Protein 2EBE (pdb70)

Foldseek 3Di:
DDKDKAWWWKKKFFPVDDDDVVVLADQAFLPWGKDKDWDDDPDQADPVRDGPVRITMITIITTDDDPDDPVVCVVSVVRRNVRVVVSVVPDDPRMGIDTPVRDDDD/DAKDKAWWWKKKFFPVDDDDCVVQPDCAALPWGKDKAWDQPPDQADPVRHGCNRMIMITIITIDDDDDDPVVCVVSVVRRSVRVVVSQVPDDPRMDIDTPVNDDDD

Organism: Thermus thermophilus (strain ATCC 27634 / DSM 579 / HB8) (NCBI:txid300852)

Radius of gyration: 16.94 Å; Cα contacts (8 Å, |Δi|>4): 364; chains: 2; bounding box: 38×38×44 Å

CATH classification: 3.30.70.2290

Solvent-accessible surface area: 11540 Å² total; per-residue (Å²): 154,89,56,9,98,10,5,13,0,2,0,28,4,48,144,102,61,106,48,87,10,177,80,66,13,47,41,100,8,50,68,7,124,4,54,60,69,37,8,11,30,12,11,84,98,25,146,108,50,63,50,3,131,58,33,84,2,21,11,0,13,0,43,3,107,13,149,109,63,24,78,58,13,69,92,46,16,118,112,2,23,134,37,0,10,116,43,2,112,68,18,45,132,89,9,18,72,38,8,44,106,71,23,126,56,136,176,148,39,30,97,8,9,8,2,12,0,46,1,23,136,109,46,92,40,91,4,174,79,79,15,49,38,86,6,35,66,8,105,8,52,88,75,34,5,8,28,24,59,90,117,50,169,104,48,60,44,1,116,63,22,80,3,6,10,0,14,1,39,6,125,29,156,117,64,27,83,49,14,92,90,39,17,99,98,0,23,121,33,0,10,110,36,0,116,67,16,45,138,103,8,16,76,39,5,31,118,36,16,117,69,26

InterPro domains:
  IPR021576 Protein of unknown function DUF3208 [PF11482] (1-106)

Nearest PDB structures (foldseek):
  2ebe-assembly1_B  TM=1.010E+00  e=3.241E-20  Thermus thermophilus
  2ei5-assembly1_B  TM=9.626E-01  e=8.508E-19  Thermus thermophilus
  4ruh-assembly1_A  TM=3.035E-01  e=1.787E+00  Homo sapiens
  3dlj-assembly3_A  TM=4.120E-01  e=3.815E+00  Homo sapiens
  4ruh-assembly1_B  TM=3.137E-01  e=7.684E+00  Homo sapiens

Secondary structure (DSSP, 8-state):
-EEEEEEEEEEEEETT----HHHHS-SEETTEEEEEEEE--SSSB-TTS-BGGGEEEEEEEEEEEESS-GGG-HHHHHHHHHHHHHHHHTS-TT-EEEEGGG--B-/--EEEEEEEEEEEETTS---HHHHS-SEETTEEEEEEEE--SSSB-TTS-BSTTEEEEEEEEEEE--S-GGG-HHHHHHHHHHHHHHHTTS-TT-EEEEGGGBPP-

B-factor: mean 29.13, std 12.0, range [8.98, 69.21]

Structure (mmCIF, N/CA/C/O backbone):
data_2EBE
#
_entry.id   2EBE
#
_cell.length_a   44.460
_cell.length_b   69.710
_cell.length_c   73.990
_cell.angle_alpha   90.00
_cell.angle_beta   90.00
_cell.angle_gamma   90.00
#
_symmetry.space_group_name_H-M   'P 21 21 21'
#
loop_
_entity.id
_entity.type
_entity.pdbx_description
1 polymer 'Hypothetical protein TTHA0061'
2 water water
#
loop_
_atom_site.group_PDB
_atom_site.id
_atom_site.type_symbol
_atom_site.label_atom_id
_atom_site.label_alt_id
_atom_site.label_comp_id
_atom_site.label_asym_id
_atom_site.label_entity_id
_atom_site.label_seq_id
_atom_site.pdbx_PDB_ins_code
_atom_site.Cartn_x
_atom_site.Cartn_y
_atom_site.Cartn_z
_atom_site.occupancy
_atom_site.B_iso_or_equiv
_atom_site.auth_seq_id
_atom_site.auth_comp_id
_atom_site.auth_asym_id
_atom_site.auth_atom_id
_atom_site.pdbx_PDB_model_num
ATOM 1 N N . MET A 1 1 ? 42.554 30.761 10.432 1.00 34.78 1 MET A N 1
ATOM 2 C CA . MET A 1 1 ? 41.302 30.003 10.149 1.00 33.81 1 MET A CA 1
ATOM 3 C C . MET A 1 1 ? 41.543 28.504 10.159 1.00 33.27 1 MET A C 1
ATOM 4 O O . MET A 1 1 ? 42.118 27.956 9.217 1.00 34.12 1 MET A O 1
ATOM 9 N N . GLN A 1 2 ? 41.103 27.836 11.220 1.00 30.74 2 GLN A N 1
ATOM 10 C CA . GLN A 1 2 ? 41.287 26.395 11.316 1.00 29.01 2 GLN A CA 1
ATOM 11 C C . GLN A 1 2 ? 40.021 25.678 10.875 1.00 27.31 2 GLN A C 1
ATOM 12 O O . GLN A 1 2 ? 38.907 26.152 11.118 1.00 23.70 2 GLN A O 1
ATOM 18 N N . ALA A 1 3 ? 40.203 24.539 10.216 1.00 24.37 3 ALA A N 1
ATOM 19 C CA . ALA A 1 3 ? 39.086 23.743 9.730 1.00 24.79 3 ALA A CA 1
ATOM 20 C C . ALA A 1 3 ? 38.703 22.705 10.775 1.00 24.65 3 ALA A C 1
ATOM 21 O O . ALA A 1 3 ? 39.517 21.873 11.172 1.00 27.61 3 ALA A O 1
ATOM 23 N N . VAL A 1 4 ? 37.453 22.767 11.213 1.00 22.60 4 VAL A N 1
ATOM 24 C CA . VAL A 1 4 ? 36.929 21.863 12.225 1.00 20.81 4 VAL A CA 1
ATOM 25 C C . VAL A 1 4 ? 35.934 20.906 11.580 1.00 21.31 4 VAL A C 1
ATOM 26 O O . VAL A 1 4 ? 34.976 21.340 10.941 1.00 20.65 4 VAL A O 1
ATOM 30 N N . ARG A 1 5 ? 36.167 19.609 11.738 1.00 20.52 5 ARG A N 1
ATOM 31 C CA . ARG A 1 5 ? 35.259 18.616 11.178 1.00 20.90 5 ARG A CA 1
ATOM 32 C C . ARG A 1 5 ? 34.217 18.262 12.241 1.00 20.19 5 ARG A C 1
ATOM 33 O O . ARG A 1 5 ? 34.538 17.648 13.258 1.00 23.24 5 ARG A O 1
ATOM 41 N N . LEU A 1 6 ? 32.974 18.678 12.013 1.00 17.35 6 LEU A N 1
ATOM 42 C CA . LEU A 1 6 ? 31.893 18.400 12.948 1.00 16.30 6 LEU A CA 1
ATOM 43 C C . LEU A 1 6 ? 31.004 17.257 12.456 1.00 15.03 6 LEU A C 1
ATOM 44 O O . LEU A 1 6 ? 30.380 17.353 11.399 1.00 13.85 6 LEU A O 1
ATOM 49 N N . PHE A 1 7 ? 30.962 16.178 13.230 1.00 14.94 7 PHE A N 1
ATOM 50 C CA . PHE A 1 7 ? 30.135 15.016 12.904 1.00 14.08 7 PHE A CA 1
ATOM 51 C C . PHE A 1 7 ? 28.674 15.450 12.896 1.00 13.98 7 PHE A C 1
ATOM 52 O O . PHE A 1 7 ? 28.205 16.084 13.845 1.00 13.81 7 PHE A O 1
ATOM 60 N N . GLN A 1 8 ? 27.944 15.091 11.841 1.00 11.61 8 GLN A N 1
ATOM 61 C CA . GLN A 1 8 ? 26.541 15.486 11.734 1.00 13.71 8 GLN A CA 1
ATOM 62 C C . GLN A 1 8 ? 25.526 14.364 11.912 1.00 13.25 8 GLN A C 1
ATOM 63 O O . GLN A 1 8 ? 24.384 14.615 12.295 1.00 14.69 8 GLN A O 1
ATOM 69 N N . GLY A 1 9 ? 25.932 13.137 11.616 1.00 13.20 9 GLY A N 1
ATOM 70 C CA . GLY A 1 9 ? 25.019 12.017 11.744 1.00 14.07 9 GLY A CA 1
ATOM 71 C C . GLY A 1 9 ? 25.261 11.030 10.624 1.00 13.74 9 GLY A C 1
ATOM 72 O O . GLY A 1 9 ? 26.340 11.015 10.042 1.00 12.02 9 GLY A O 1
ATOM 73 N N . TYR A 1 10 ? 24.253 10.219 10.315 1.00 13.61 10 TYR A N 1
ATOM 74 C CA . TYR A 1 10 ? 24.367 9.208 9.268 1.00 13.88 10 TYR A CA 1
ATOM 75 C C . TYR A 1 10 ? 23.194 9.220 8.306 1.00 13.33 10 TYR A C 1
ATOM 76 O O . TYR A 1 10 ? 22.101 9.653 8.644 1.00 13.84 10 TYR A O 1
ATOM 85 N N . MET A 1 11 ? 23.432 8.724 7.099 1.00 12.92 11 MET A N 1
ATOM 86 C CA . MET A 1 11 ? 22.365 8.579 6.125 1.00 12.54 11 MET A CA 1
ATOM 87 C C . MET A 1 11 ? 22.637 7.213 5.495 1.00 11.86 11 MET A C 1
ATOM 88 O O . MET A 1 11 ? 23.774 6.716 5.529 1.00 11.88 11 MET A O 1
ATOM 93 N N . TRP A 1 12 ? 21.602 6.576 4.970 1.00 10.87 12 TRP A N 1
ATOM 94 C CA . TRP A 1 12 ? 21.784 5.246 4.385 1.00 12.62 12 TRP A CA 1
ATOM 95 C C . TRP A 1 12 ? 20.704 4.934 3.362 1.00 12.94 12 TRP A C 1
ATOM 96 O O . TRP A 1 12 ? 19.692 5.619 3.298 1.00 13.36 12 TRP A O 1
ATOM 107 N N . HIS A 1 13 ? 20.930 3.907 2.545 1.00 12.57 13 HIS A N 1
ATOM 108 C CA . HIS A 1 13 ? 19.935 3.496 1.558 1.00 13.43 13 HIS A CA 1
ATOM 109 C C . HIS A 1 13 ? 20.177 2.017 1.243 1.00 13.63 13 HIS A C 1
ATOM 110 O O . HIS A 1 13 ? 21.254 1.489 1.540 1.00 15.36 13 HIS A O 1
ATOM 117 N N . PRO A 1 14 ? 19.179 1.325 0.662 1.00 16.21 14 PRO A N 1
ATOM 118 C CA . PRO A 1 14 ? 19.371 -0.095 0.342 1.00 17.83 14 PRO A CA 1
ATOM 119 C C . PRO A 1 14 ? 20.648 -0.268 -0.478 1.00 19.13 14 PRO A C 1
ATOM 120 O O . PRO A 1 14 ? 20.914 0.507 -1.390 1.00 18.58 14 PRO A O 1
ATOM 124 N N . ARG A 1 15 ? 21.442 -1.281 -0.158 1.00 19.51 15 ARG A N 1
ATOM 125 C CA . ARG A 1 15 ? 22.675 -1.455 -0.900 1.00 22.58 15 ARG A CA 1
ATOM 126 C C . ARG A 1 15 ? 22.448 -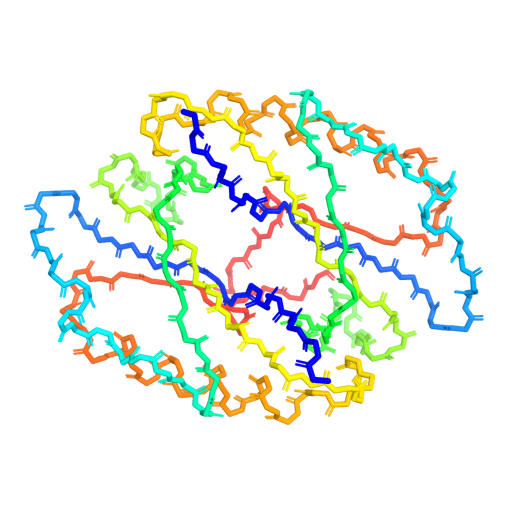1.777 -2.370 1.00 22.27 15 ARG A C 1
ATOM 127 O O . ARG A 1 15 ? 23.301 -1.497 -3.214 1.00 24.05 15 ARG A O 1
ATOM 135 N N . ALA A 1 16 ? 21.286 -2.332 -2.687 1.00 22.92 16 ALA A N 1
ATOM 136 C CA . ALA A 1 16 ? 20.967 -2.676 -4.069 1.00 24.68 16 ALA A CA 1
ATOM 137 C C . ALA A 1 16 ? 20.585 -1.446 -4.896 1.00 25.62 16 ALA A C 1
ATOM 138 O O . ALA A 1 16 ? 20.500 -1.518 -6.122 1.00 25.01 16 ALA A O 1
ATOM 140 N N . LEU A 1 17 ? 20.365 -0.318 -4.223 1.00 23.83 17 LEU A N 1
ATOM 141 C CA . LEU A 1 17 ? 19.977 0.923 -4.897 1.00 23.63 17 LEU A CA 1
ATOM 142 C C . LEU A 1 17 ? 21.201 1.797 -5.170 1.00 22.97 17 LEU A C 1
ATOM 143 O O . LEU A 1 17 ? 21.856 2.262 -4.238 1.00 23.66 17 LEU A O 1
ATOM 148 N N . ALA A 1 18 ? 21.496 2.027 -6.447 1.00 21.41 18 ALA A N 1
ATOM 149 C CA . ALA A 1 18 ? 22.653 2.825 -6.845 1.00 23.19 18 ALA A CA 1
ATOM 150 C C . ALA A 1 18 ? 22.380 4.323 -6.943 1.00 24.44 18 ALA A C 1
ATOM 151 O O . ALA A 1 18 ? 22.404 4.896 -8.035 1.00 25.74 18 ALA A O 1
ATOM 153 N N . LEU A 1 19 ? 22.140 4.965 -5.806 1.00 23.98 19 LEU A N 1
ATOM 154 C CA . LEU A 1 19 ? 21.871 6.401 -5.798 1.00 24.61 19 LEU A CA 1
ATOM 155 C C . LEU A 1 19 ? 23.139 7.208 -6.066 1.00 24.75 19 LEU A C 1
ATOM 156 O O . LEU A 1 19 ? 24.247 6.769 -5.752 1.00 26.50 19 LEU A O 1
ATOM 161 N N . ASP A 1 20 ? 22.971 8.385 -6.657 1.00 23.17 20 ASP A N 1
ATOM 162 C CA . ASP A 1 20 ? 24.094 9.268 -6.944 1.00 24.44 20 ASP A CA 1
ATOM 163 C C . ASP A 1 20 ? 24.017 10.412 -5.936 1.00 21.56 20 ASP A C 1
ATOM 164 O O . ASP A 1 20 ? 23.405 11.447 -6.196 1.00 20.53 20 ASP A O 1
ATOM 169 N N . LEU A 1 21 ? 24.629 10.206 -4.776 1.00 21.65 21 LEU A N 1
ATOM 170 C CA . LEU A 1 21 ? 24.610 11.203 -3.713 1.00 22.08 21 LEU A CA 1
ATOM 171 C C . LEU A 1 21 ? 25.188 12.549 -4.113 1.00 21.11 21 LEU A C 1
ATOM 172 O O . LEU A 1 21 ? 24.740 13.585 -3.630 1.00 21.61 21 LEU A O 1
ATOM 177 N N . LYS A 1 22 ? 26.183 12.544 -4.992 1.00 21.25 22 LYS A N 1
ATOM 178 C CA . LYS A 1 22 ? 26.792 13.794 -5.428 1.00 21.35 22 LYS A CA 1
ATOM 179 C C . LYS A 1 22 ? 25.766 14.649 -6.168 1.00 20.74 22 LYS A C 1
ATOM 180 O O . LYS A 1 22 ? 25.805 15.877 -6.109 1.00 22.01 22 LYS A O 1
ATOM 186 N N . ALA A 1 23 ? 24.835 13.995 -6.852 1.00 21.62 23 ALA A N 1
ATOM 187 C CA . ALA A 1 23 ? 23.805 14.710 -7.595 1.00 21.88 23 ALA A CA 1
ATOM 188 C C . ALA A 1 23 ? 22.606 15.067 -6.724 1.00 22.50 23 ALA A C 1
ATOM 189 O O . ALA A 1 23 ? 21.847 15.976 -7.052 1.00 24.50 23 ALA A O 1
ATOM 191 N N . LEU A 1 24 ? 22.438 14.350 -5.620 1.00 19.73 24 LEU A N 1
ATOM 192 C CA . LEU A 1 24 ? 21.309 14.572 -4.717 1.00 19.70 24 LEU A CA 1
ATOM 193 C C . LEU A 1 24 ? 21.549 15.570 -3.591 1.00 20.35 24 LEU A C 1
ATOM 194 O O . LEU A 1 24 ? 20.618 16.244 -3.135 1.00 19.83 24 LEU A O 1
ATOM 199 N N . LEU A 1 25 ? 22.793 15.659 -3.139 1.00 17.49 25 LEU A N 1
ATOM 200 C CA . LEU A 1 25 ? 23.141 16.537 -2.030 1.00 16.51 25 LEU A CA 1
ATOM 201 C C . LEU A 1 25 ? 23.841 17.819 -2.446 1.00 15.14 25 LEU A C 1
ATOM 202 O O . LEU A 1 25 ? 24.492 17.871 -3.487 1.00 14.92 25 LEU A O 1
ATOM 207 N N . PRO A 1 26 ? 23.696 18.880 -1.637 1.00 16.89 26 PRO A N 1
ATOM 208 C CA . PRO A 1 26 ? 24.329 20.168 -1.918 1.00 16.40 26 PRO A CA 1
ATOM 209 C C . PRO A 1 26 ? 25.795 20.033 -1.518 1.00 17.37 26 PRO A C 1
ATOM 210 O O . PRO A 1 26 ? 26.136 19.154 -0.725 1.00 16.98 26 PRO A O 1
ATOM 214 N N . GLY A 1 27 ? 26.654 20.888 -2.062 1.00 15.69 27 GLY A N 1
ATOM 215 C CA . GLY A 1 27 ? 28.060 20.811 -1.715 1.00 14.99 27 GLY A CA 1
ATOM 216 C C . GLY A 1 27 ? 28.353 21.468 -0.380 1.00 15.00 27 GLY A C 1
ATOM 217 O O . GLY A 1 27 ? 29.375 21.190 0.248 1.00 14.72 27 GLY A O 1
ATOM 218 N N . GLU A 1 28 ? 27.451 22.334 0.064 1.00 15.01 28 GLU A N 1
ATOM 219 C CA . GLU A 1 28 ? 27.650 23.025 1.327 1.00 17.24 28 GLU A CA 1
ATOM 220 C C . GLU A 1 28 ? 26.355 23.313 2.077 1.00 16.57 28 GLU A C 1
ATOM 221 O O . GLU A 1 28 ? 25.265 23.296 1.500 1.00 16.50 28 GLU A O 1
ATOM 227 N N . VAL A 1 29 ? 26.500 23.557 3.373 1.00 16.08 29 VAL A N 1
ATOM 228 C CA . VAL A 1 29 ? 25.386 23.881 4.248 1.00 16.45 29 VAL A CA 1
ATOM 229 C C . VAL A 1 29 ? 25.896 24.933 5.233 1.00 17.87 29 VAL A C 1
ATOM 230 O O . VAL A 1 29 ? 26.922 24.737 5.884 1.00 17.74 29 VAL A O 1
ATOM 234 N N . ALA A 1 30 ? 25.184 26.052 5.332 1.00 19.40 30 ALA A N 1
ATOM 235 C CA . ALA A 1 30 ? 25.575 27.125 6.243 1.00 19.68 30 ALA A CA 1
ATOM 236 C C . ALA A 1 30 ? 26.986 27.631 5.945 1.00 19.52 30 ALA A C 1
ATOM 237 O O . ALA A 1 30 ? 27.732 28.000 6.860 1.00 20.48 30 ALA A O 1
ATOM 239 N N . GLY A 1 31 ? 27.350 27.629 4.664 1.00 19.14 31 GLY A N 1
ATOM 240 C CA . GLY A 1 31 ? 28.664 28.102 4.257 1.00 18.55 31 GLY A CA 1
ATOM 241 C C . GLY A 1 31 ? 29.792 27.107 4.446 1.00 17.90 31 GLY A C 1
ATOM 242 O O . GLY A 1 31 ? 30.939 27.391 4.090 1.00 17.46 31 GLY A O 1
ATOM 243 N N . ALA A 1 32 ? 29.474 25.938 4.995 1.00 14.95 32 ALA A N 1
ATOM 244 C CA . ALA A 1 32 ? 30.482 24.915 5.237 1.00 14.65 32 ALA A CA 1
ATOM 245 C C . ALA A 1 32 ? 30.375 23.738 4.279 1.00 13.40 32 ALA A C 1
ATOM 246 O O . ALA A 1 32 ? 29.279 23.306 3.916 1.00 13.02 32 ALA A O 1
ATOM 248 N N . ARG A 1 33 ? 31.527 23.217 3.871 1.00 13.92 33 ARG A N 1
ATOM 249 C CA . ARG A 1 33 ? 31.563 22.064 2.980 1.00 11.91 33 ARG A CA 1
ATOM 250 C C . ARG A 1 33 ? 30.888 20.864 3.644 1.00 11.16 33 ARG A C 1
ATOM 251 O O . ARG A 1 33 ? 31.193 20.521 4.790 1.00 12.43 33 ARG A O 1
ATOM 259 N N . LEU A 1 34 ? 29.968 20.236 2.918 1.00 10.35 34 LEU A N 1
ATOM 260 C CA . LEU A 1 34 ? 29.284 19.049 3.408 1.00 13.39 34 LEU A CA 1
ATOM 261 C C . LEU A 1 34 ? 30.022 17.852 2.833 1.00 13.35 34 LEU A C 1
ATOM 262 O O . LEU A 1 34 ? 30.198 17.742 1.619 1.00 13.68 34 LEU A O 1
ATOM 267 N N . LEU A 1 35 ? 30.457 16.960 3.714 1.00 13.31 35 LEU A N 1
ATOM 268 C CA . LEU A 1 35 ? 31.191 15.768 3.307 1.00 14.19 35 LEU A CA 1
ATOM 269 C C . LEU A 1 35 ? 30.440 14.515 3.732 1.00 15.58 35 LEU A C 1
ATOM 270 O O . LEU A 1 35 ? 29.746 14.511 4.741 1.00 12.81 35 LEU A O 1
ATOM 275 N N . TRP A 1 36 ? 30.562 13.457 2.945 1.00 15.84 36 TRP A N 1
ATOM 276 C CA . TRP A 1 36 ? 29.942 12.194 3.309 1.00 17.60 36 TRP A CA 1
ATOM 277 C C . TRP A 1 36 ? 30.867 11.105 2.810 1.00 17.78 36 TRP A C 1
ATOM 278 O O . TRP A 1 36 ? 31.422 11.192 1.709 1.00 18.52 36 TRP A O 1
ATOM 289 N N . ASP A 1 37 ? 31.063 10.100 3.649 1.00 15.59 37 ASP A N 1
ATOM 290 C CA . ASP A 1 37 ? 31.952 8.998 3.323 1.00 17.38 37 ASP A CA 1
ATOM 291 C C . ASP A 1 37 ? 31.270 7.709 3.707 1.00 15.69 37 ASP A C 1
ATOM 292 O O . ASP A 1 37 ? 30.658 7.620 4.770 1.00 14.67 37 ASP A O 1
ATOM 297 N N . GLU A 1 38 ? 31.376 6.711 2.840 1.00 15.95 38 GLU A N 1
ATOM 298 C CA . GLU A 1 38 ? 30.775 5.419 3.122 1.00 14.91 38 GLU A CA 1
ATOM 299 C C . GLU A 1 38 ? 31.538 4.780 4.286 1.00 15.40 38 GLU A C 1
ATOM 300 O O . GLU A 1 38 ? 32.770 4.792 4.316 1.00 16.15 38 GLU A O 1
ATOM 306 N N . VAL A 1 39 ? 30.803 4.238 5.252 1.00 13.61 39 VAL A N 1
ATOM 307 C CA . VAL A 1 39 ? 31.414 3.618 6.429 1.00 16.56 39 VAL A CA 1
ATOM 308 C C . VAL A 1 39 ? 30.615 2.396 6.863 1.00 18.78 39 VAL A C 1
ATOM 309 O O . VAL A 1 39 ? 29.488 2.187 6.407 1.00 18.16 39 VAL A O 1
ATOM 313 N N . PRO A 1 40 ? 31.203 1.556 7.729 1.00 19.65 40 PRO A N 1
ATOM 314 C CA . PRO A 1 40 ? 30.483 0.369 8.198 1.00 21.08 40 PRO A CA 1
ATOM 315 C C . PRO A 1 40 ? 29.306 0.878 9.034 1.00 20.05 40 PRO A C 1
ATOM 316 O O . PRO A 1 40 ? 29.349 1.998 9.544 1.00 20.65 40 PRO A O 1
ATOM 320 N N . PRO A 1 41 ? 28.243 0.072 9.188 1.00 21.43 41 PRO A N 1
ATOM 321 C CA . PRO A 1 41 ? 27.107 0.541 9.990 1.00 22.01 41 PRO A CA 1
ATOM 322 C C . PRO A 1 41 ? 27.546 0.837 11.422 1.00 21.86 41 PRO A C 1
ATOM 323 O O . PRO A 1 41 ? 28.301 0.068 12.007 1.00 21.76 41 PRO A O 1
ATOM 327 N N . PRO A 1 42 ? 27.091 1.965 11.994 1.00 22.21 42 PRO A N 1
ATOM 328 C CA . PRO A 1 42 ? 27.449 2.346 13.365 1.00 22.75 42 PRO A CA 1
ATOM 329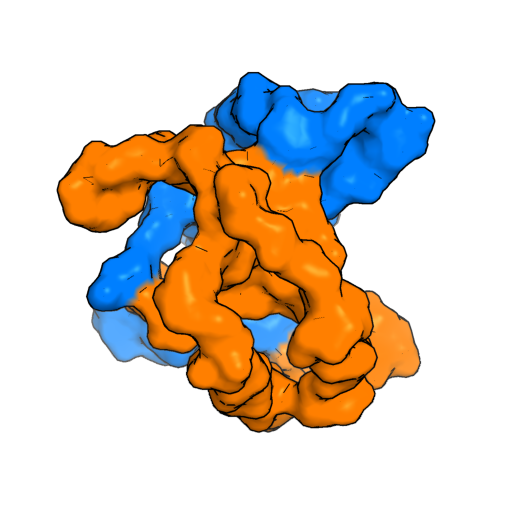 C C . PRO A 1 42 ? 26.845 1.435 14.433 1.00 22.74 42 PRO A C 1
ATOM 330 O O . PRO A 1 42 ? 27.322 1.395 15.567 1.00 22.43 42 PRO A O 1
ATOM 334 N N . THR A 1 43 ? 25.797 0.706 14.065 1.00 21.29 43 THR A N 1
ATOM 335 C CA . THR A 1 43 ? 25.129 -0.204 14.993 1.00 21.12 43 THR A CA 1
ATOM 336 C C . THR A 1 43 ? 24.598 -1.378 14.165 1.00 20.39 43 THR A C 1
ATOM 337 O O . THR A 1 43 ? 24.302 -1.215 12.986 1.00 18.71 43 THR A O 1
ATOM 341 N N . PRO A 1 44 ? 24.479 -2.576 14.766 1.00 18.33 44 PRO A N 1
ATOM 342 C CA . PRO A 1 44 ? 23.990 -3.754 14.035 1.00 17.98 44 PRO A CA 1
ATOM 343 C C . PRO A 1 44 ? 22.516 -3.811 13.633 1.00 18.37 44 PRO A C 1
ATOM 344 O O . PRO A 1 44 ? 22.156 -4.517 12.684 1.00 16.96 44 PRO A O 1
ATOM 348 N N . PHE A 1 45 ? 21.665 -3.077 14.342 1.00 17.33 45 PHE A N 1
ATOM 349 C CA . PHE A 1 45 ? 20.233 -3.107 14.048 1.00 17.80 45 PHE A CA 1
ATOM 350 C C . PHE A 1 45 ? 19.564 -1.753 14.001 1.00 18.22 45 PHE A C 1
ATOM 351 O O . PHE A 1 45 ? 20.030 -0.783 14.602 1.00 18.25 45 PHE A O 1
ATOM 359 N N . PHE A 1 46 ? 18.451 -1.714 13.280 1.00 17.77 46 PHE A N 1
ATOM 360 C CA . PHE A 1 46 ? 17.631 -0.526 13.184 1.00 20.87 46 PHE A CA 1
ATOM 361 C C . PHE A 1 46 ? 16.637 -0.655 14.325 1.00 23.42 46 PHE A C 1
ATOM 362 O O . PHE A 1 46 ? 16.520 -1.719 14.936 1.00 22.66 46 PHE A O 1
ATOM 370 N N . GLU A 1 47 ? 15.920 0.424 14.601 1.00 26.12 47 GLU A N 1
ATOM 371 C CA . GLU A 1 47 ? 14.939 0.437 15.672 1.00 29.67 47 GLU A CA 1
ATOM 372 C C . GLU A 1 47 ? 13.914 -0.690 15.563 1.00 29.26 47 GLU A C 1
ATOM 373 O O . GLU A 1 47 ? 13.419 -1.179 16.583 1.00 30.02 47 GLU A O 1
ATOM 379 N N . ASP A 1 48 ? 13.604 -1.112 14.339 1.00 28.43 48 ASP A N 1
ATOM 380 C CA . ASP A 1 48 ? 12.624 -2.175 14.134 1.00 27.71 48 ASP A CA 1
ATOM 381 C C . ASP A 1 48 ? 13.218 -3.580 14.193 1.00 25.77 48 ASP A C 1
ATOM 382 O O . ASP A 1 48 ? 12.569 -4.557 13.816 1.00 23.78 48 ASP A O 1
ATOM 387 N N . GLY A 1 49 ? 14.458 -3.674 14.659 1.00 25.30 49 GLY A N 1
ATOM 388 C CA . GLY A 1 49 ? 15.102 -4.969 14.784 1.00 23.83 49 GLY A CA 1
ATOM 389 C C . GLY A 1 49 ? 15.709 -5.564 13.531 1.00 23.41 49 GLY A C 1
ATOM 390 O O . GLY A 1 49 ? 16.308 -6.636 13.596 1.00 24.28 49 GLY A O 1
ATOM 391 N N . THR A 1 50 ? 15.563 -4.895 12.390 1.00 22.21 50 THR A N 1
ATOM 392 C CA . THR A 1 50 ? 16.133 -5.416 11.152 1.00 22.11 50 THR A CA 1
ATOM 393 C C . THR A 1 50 ? 17.625 -5.091 11.089 1.00 21.19 50 THR A C 1
ATOM 394 O O . THR A 1 50 ? 18.069 -4.063 11.603 1.00 20.41 50 THR A O 1
ATOM 398 N N . PRO A 1 51 ? 18.422 -5.973 10.463 1.00 21.10 51 PRO A N 1
ATOM 399 C CA . PRO A 1 51 ? 19.869 -5.771 10.348 1.00 20.43 51 PRO A CA 1
ATOM 400 C C . PRO A 1 51 ? 20.268 -4.596 9.464 1.00 19.59 51 PRO A C 1
ATOM 401 O O . PRO A 1 51 ? 19.655 -4.338 8.429 1.00 18.32 51 PRO A O 1
ATOM 405 N N . THR A 1 52 ? 21.308 -3.888 9.889 1.00 18.74 52 THR A N 1
ATOM 406 C CA . THR A 1 52 ? 21.796 -2.728 9.158 1.00 18.90 52 THR A CA 1
ATOM 407 C C . THR A 1 52 ? 22.675 -3.082 7.958 1.00 18.84 52 THR A C 1
ATOM 408 O O . THR A 1 52 ? 22.962 -2.222 7.127 1.00 19.29 52 THR A O 1
ATOM 412 N N . HIS A 1 53 ? 23.098 -4.339 7.861 1.00 19.82 53 HIS A N 1
ATOM 413 C CA . HIS A 1 53 ? 23.965 -4.760 6.759 1.00 21.12 53 HIS A CA 1
ATOM 414 C C . HIS A 1 53 ? 23.288 -4.701 5.390 1.00 20.38 53 HIS A C 1
ATOM 415 O O . HIS A 1 53 ? 23.959 -4.757 4.360 1.00 21.78 53 HIS A O 1
ATOM 422 N N . THR A 1 54 ? 21.967 -4.565 5.380 1.00 19.50 54 THR A N 1
ATOM 423 C CA . THR A 1 54 ? 21.215 -4.497 4.129 1.00 21.52 54 THR A CA 1
ATOM 424 C C . THR A 1 54 ? 21.326 -3.120 3.478 1.00 20.71 54 THR A C 1
ATOM 425 O O . THR A 1 54 ? 20.926 -2.936 2.324 1.00 20.45 54 THR A O 1
ATOM 429 N N . GLN A 1 55 ? 21.883 -2.162 4.217 1.00 18.49 55 GLN A N 1
ATOM 430 C CA . GLN A 1 55 ? 22.020 -0.797 3.724 1.00 17.97 55 GLN A CA 1
ATOM 431 C C . GLN A 1 55 ? 23.471 -0.359 3.605 1.00 18.62 55 GLN A C 1
ATOM 432 O O . GLN A 1 55 ? 24.358 -0.903 4.270 1.00 19.72 55 GLN A O 1
ATOM 438 N N . ARG A 1 56 ? 23.700 0.637 2.759 1.00 14.12 56 ARG A N 1
ATOM 439 C CA . ARG A 1 56 ? 25.023 1.226 2.607 1.00 13.90 56 ARG A CA 1
ATOM 440 C C . ARG A 1 56 ? 24.930 2.493 3.463 1.00 14.34 56 ARG A C 1
ATOM 441 O O . ARG A 1 56 ? 24.019 3.301 3.279 1.00 13.51 56 ARG A O 1
ATOM 449 N N . PHE A 1 57 ? 25.856 2.654 4.404 1.00 11.98 57 PHE A N 1
ATOM 450 C CA . PHE A 1 57 ? 25.854 3.801 5.319 1.00 12.60 57 PHE A CA 1
ATOM 451 C C . PHE A 1 57 ? 26.899 4.847 4.971 1.00 12.09 57 PHE A C 1
ATOM 452 O O . PHE A 1 57 ? 27.984 4.520 4.477 1.00 13.60 57 PHE A O 1
ATOM 460 N N . TYR A 1 58 ? 26.573 6.105 5.258 1.00 12.08 58 TYR A N 1
ATOM 461 C CA . TYR A 1 58 ? 27.486 7.212 5.031 1.00 13.93 58 TYR A CA 1
ATOM 462 C C . TYR A 1 58 ? 27.498 8.108 6.250 1.00 13.61 58 TYR A C 1
ATOM 463 O O . TYR A 1 58 ? 26.456 8.407 6.832 1.00 14.73 58 TYR A O 1
ATOM 472 N N . GLN A 1 59 ? 28.698 8.518 6.626 1.00 12.46 59 GLN A N 1
ATOM 473 C CA . GLN A 1 59 ? 28.920 9.405 7.750 1.00 12.42 59 GLN A CA 1
ATOM 474 C C . GLN A 1 59 ? 28.896 10.833 7.199 1.00 13.00 59 GLN A C 1
ATOM 475 O O . GLN A 1 59 ? 29.609 11.138 6.235 1.00 12.81 59 GLN A O 1
ATOM 481 N N . LEU A 1 60 ? 28.062 11.688 7.791 1.00 10.01 60 LEU A N 1
ATOM 482 C CA . LEU A 1 60 ? 27.940 13.081 7.374 1.00 11.82 60 LEU A CA 1
ATOM 483 C C . LEU A 1 60 ? 28.800 13.980 8.258 1.00 12.99 60 LEU A C 1
ATOM 484 O O . LEU A 1 60 ? 28.742 13.902 9.487 1.00 12.82 60 LEU A O 1
ATOM 489 N N . THR A 1 61 ? 29.591 14.834 7.614 1.00 11.92 61 THR A N 1
ATOM 490 C CA . THR A 1 61 ? 30.473 15.755 8.313 1.00 14.05 61 THR A CA 1
ATOM 491 C C . THR A 1 61 ? 30.431 17.147 7.696 1.00 14.29 61 THR A C 1
ATOM 492 O O . THR A 1 61 ? 30.340 17.291 6.477 1.00 13.52 61 THR A O 1
ATOM 496 N N . LEU A 1 62 ? 30.478 18.174 8.539 1.00 14.16 62 LEU A N 1
ATOM 497 C CA . LEU A 1 62 ? 30.535 19.534 8.028 1.00 13.66 62 LEU A CA 1
ATOM 498 C C . LEU A 1 62 ? 31.935 20.042 8.367 1.00 15.40 62 LEU A C 1
ATOM 499 O O . LEU A 1 62 ? 32.395 19.931 9.510 1.00 14.48 62 LEU A O 1
ATOM 504 N N . LEU A 1 63 ? 32.628 20.548 7.355 1.00 14.33 63 LEU A N 1
ATOM 505 C CA . LEU A 1 63 ? 33.976 21.073 7.536 1.00 15.70 63 LEU A CA 1
ATOM 506 C C . LEU A 1 63 ? 33.807 22.564 7.775 1.00 17.00 63 LEU A C 1
ATOM 507 O O . LEU A 1 63 ? 33.522 23.318 6.848 1.00 16.29 63 LEU A O 1
ATOM 512 N N . VAL A 1 64 ? 33.985 22.980 9.023 1.00 17.38 64 VAL A N 1
ATOM 513 C CA . VAL A 1 64 ? 33.803 24.374 9.394 1.00 19.40 64 VAL A CA 1
ATOM 514 C C . VAL A 1 64 ? 35.086 25.165 9.636 1.00 20.53 64 VAL A C 1
ATOM 515 O O . VAL A 1 64 ? 35.954 24.743 10.405 1.00 22.88 64 VAL A O 1
ATOM 519 N N . LEU A 1 65 ? 35.191 26.314 8.970 1.00 21.41 65 LEU A N 1
ATOM 520 C CA . LEU A 1 65 ? 36.344 27.195 9.125 1.00 21.73 65 LEU A CA 1
ATOM 521 C C . LEU A 1 65 ? 36.018 28.220 10.202 1.00 22.60 65 LEU A C 1
ATOM 522 O O . LEU A 1 65 ? 34.951 28.832 10.181 1.00 23.07 65 LEU A O 1
ATOM 527 N N . THR A 1 66 ? 36.927 28.396 11.151 1.00 22.67 66 THR A N 1
ATOM 528 C CA . THR A 1 66 ? 36.702 29.370 12.208 1.00 24.86 66 THR A CA 1
ATOM 529 C C . THR A 1 66 ? 38.002 29.959 12.721 1.00 27.06 66 THR A C 1
ATOM 530 O O . THR A 1 66 ? 39.030 29.280 12.785 1.00 27.03 66 THR A O 1
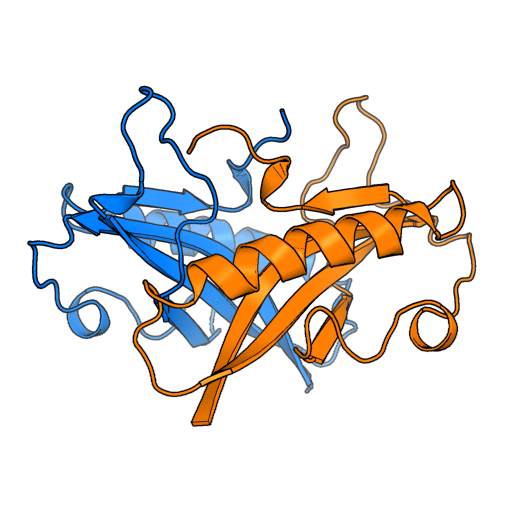ATOM 534 N N . GLU A 1 67 ? 37.941 31.239 13.076 1.00 30.78 67 GLU A N 1
ATOM 535 C CA . GLU A 1 67 ? 39.091 31.964 13.592 1.00 33.83 67 GLU A CA 1
ATOM 536 C C . GLU A 1 67 ? 39.031 31.932 15.117 1.00 33.80 67 GLU A C 1
ATOM 537 O O . GLU A 1 67 ? 39.968 32.348 15.800 1.00 33.92 67 GLU A O 1
ATOM 543 N N . GLU A 1 68 ? 37.918 31.424 15.640 1.00 30.99 68 GLU A N 1
ATOM 544 C CA . GLU A 1 68 ? 37.703 31.313 17.080 1.00 30.63 68 GLU A CA 1
ATOM 545 C C . GLU A 1 68 ? 37.899 29.863 17.525 1.00 29.47 68 GLU A C 1
ATOM 546 O O . GLU A 1 68 ? 37.993 28.962 16.693 1.00 29.16 68 GLU A O 1
ATOM 552 N N . PRO A 1 69 ? 37.968 29.617 18.845 1.00 29.42 69 PRO A N 1
ATOM 553 C CA . PRO A 1 69 ? 38.155 28.245 19.326 1.00 27.89 69 PRO A CA 1
ATOM 554 C C . PRO A 1 69 ? 37.023 27.316 18.903 1.00 26.69 69 PRO A C 1
ATOM 555 O O . PRO A 1 69 ? 35.850 27.697 18.923 1.00 23.80 69 PRO A O 1
ATOM 559 N N . PRO A 1 70 ? 37.366 26.079 18.511 1.00 25.58 70 PRO A N 1
ATOM 560 C CA . PRO A 1 70 ? 36.365 25.100 18.079 1.00 24.86 70 PRO A CA 1
ATOM 561 C C . PRO A 1 70 ? 35.194 24.945 19.049 1.00 24.65 70 PRO A C 1
ATOM 562 O O . PRO A 1 70 ? 34.049 24.762 18.624 1.00 25.06 70 PRO A O 1
ATOM 566 N N . GLU A 1 71 ? 35.472 25.031 20.348 1.00 24.96 71 GLU A N 1
ATOM 567 C CA . GLU A 1 71 ? 34.418 24.863 21.342 1.00 23.61 71 GLU A CA 1
ATOM 568 C C . GLU A 1 71 ? 33.388 25.985 21.386 1.00 21.93 71 GLU A C 1
ATOM 569 O O . GLU A 1 71 ? 32.424 25.900 22.137 1.00 20.94 71 GLU A O 1
ATOM 575 N N . ALA A 1 72 ? 33.582 27.032 20.585 1.00 21.19 72 ALA A N 1
ATOM 576 C CA . ALA A 1 72 ? 32.633 28.143 20.560 1.00 20.17 72 ALA A CA 1
ATOM 577 C C . ALA A 1 72 ? 31.726 28.083 19.326 1.00 20.60 72 ALA A C 1
ATOM 578 O O . ALA A 1 72 ? 30.975 29.020 19.052 1.00 18.51 72 ALA A O 1
ATOM 580 N N . LEU A 1 73 ? 31.788 26.976 18.593 1.00 17.11 73 LEU A N 1
ATOM 581 C CA . LEU A 1 73 ? 30.992 26.821 17.376 1.00 17.92 73 LEU A CA 1
ATOM 582 C C . LEU A 1 73 ? 29.524 26.427 17.530 1.00 17.24 73 LEU A C 1
ATOM 583 O O . LEU A 1 73 ? 28.837 26.221 16.526 1.00 16.87 73 LEU A O 1
ATOM 588 N N . LYS A 1 74 ? 29.017 26.337 18.756 1.00 16.93 74 LYS A N 1
ATOM 589 C CA . LYS A 1 74 ? 27.633 25.901 18.918 1.00 17.17 74 LYS A CA 1
ATOM 590 C C . LYS A 1 74 ? 26.586 26.663 18.103 1.00 16.96 74 LYS A C 1
ATOM 591 O O . LYS A 1 74 ? 25.683 26.050 17.533 1.00 16.93 74 LYS A O 1
ATOM 597 N N . PRO A 1 75 ? 26.685 28.004 18.031 1.00 17.64 75 PRO A N 1
ATOM 598 C CA . PRO A 1 75 ? 25.685 28.743 17.248 1.00 18.83 75 PRO A CA 1
ATOM 599 C C . PRO A 1 75 ? 25.631 28.273 15.790 1.00 18.54 75 PRO A C 1
ATOM 600 O O . PRO A 1 75 ? 24.551 28.033 15.245 1.00 17.82 75 PRO A O 1
ATOM 604 N N . LEU A 1 76 ? 26.797 28.149 15.161 1.00 19.72 76 LEU A N 1
ATOM 605 C CA . LEU A 1 76 ? 26.869 27.708 13.773 1.00 19.93 76 LEU A CA 1
ATOM 606 C C . LEU A 1 76 ? 26.437 26.250 13.655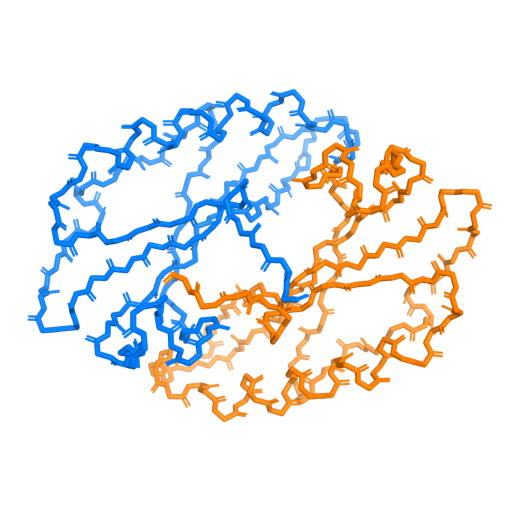 1.00 19.28 76 LEU A C 1
ATOM 607 O O . LEU A 1 76 ? 25.751 25.871 12.705 1.00 20.42 76 LEU A O 1
ATOM 612 N N . ALA A 1 77 ? 26.835 25.437 14.628 1.00 17.71 77 ALA A N 1
ATOM 613 C CA . ALA A 1 77 ? 26.486 24.023 14.631 1.00 17.34 77 ALA A CA 1
ATOM 614 C C . ALA A 1 77 ? 24.975 23.837 14.661 1.00 17.36 77 ALA A C 1
ATOM 615 O O . ALA A 1 77 ? 24.431 22.991 13.959 1.00 15.24 77 ALA A O 1
ATOM 617 N N . GLU A 1 78 ? 24.294 24.637 15.473 1.00 16.33 78 GLU A N 1
ATOM 618 C CA . GLU A 1 78 ? 22.849 24.525 15.578 1.00 18.39 78 GLU A CA 1
ATOM 619 C C . GLU A 1 78 ? 22.170 24.965 14.278 1.00 18.49 78 GLU A C 1
ATOM 620 O O . GLU A 1 78 ? 21.212 24.337 13.818 1.00 17.86 78 GLU A O 1
ATOM 626 N N . GLU A 1 79 ? 22.680 26.034 13.675 1.00 17.73 79 GLU A N 1
ATOM 627 C CA . GLU A 1 79 ? 22.116 26.536 12.425 1.00 19.93 79 GLU A CA 1
ATOM 628 C C . GLU A 1 79 ? 22.327 25.517 11.301 1.00 19.15 79 GLU A C 1
ATOM 629 O O . GLU A 1 79 ? 21.420 25.247 10.506 1.00 18.31 79 GLU A O 1
ATOM 635 N N . ALA A 1 80 ? 23.522 24.937 11.253 1.00 17.28 80 ALA A N 1
ATOM 636 C CA . ALA A 1 80 ? 23.851 23.943 10.233 1.00 17.53 80 ALA A CA 1
ATOM 637 C C . ALA A 1 80 ? 23.014 22.673 10.389 1.00 16.63 80 ALA A C 1
ATOM 638 O O . ALA A 1 80 ? 22.602 22.068 9.395 1.00 14.91 80 ALA A O 1
ATOM 640 N N . ALA A 1 81 ? 22.754 22.275 11.634 1.00 15.30 81 ALA A N 1
ATOM 641 C CA . ALA A 1 81 ? 21.963 21.077 11.894 1.00 17.40 81 ALA A CA 1
ATOM 642 C C . ALA A 1 81 ? 20.539 21.251 11.375 1.00 18.16 81 ALA A C 1
ATOM 643 O O . ALA A 1 81 ? 19.958 20.327 10.797 1.00 17.34 81 ALA A O 1
ATOM 645 N N . GLU A 1 82 ? 19.976 22.434 11.594 1.00 15.99 82 GLU A N 1
ATOM 646 C CA . GLU A 1 82 ? 18.622 22.718 11.133 1.00 18.02 82 GLU A CA 1
ATOM 647 C C . GLU A 1 82 ? 18.586 22.714 9.608 1.00 14.96 82 GLU A C 1
ATOM 648 O O . GLU A 1 82 ? 17.696 22.115 8.998 1.00 15.68 82 GLU A O 1
ATOM 654 N N . ALA A 1 83 ? 19.566 23.377 8.999 1.00 15.52 83 ALA A N 1
ATOM 655 C CA . ALA A 1 83 ? 19.652 23.461 7.549 1.00 15.58 83 ALA A CA 1
ATOM 656 C C . ALA A 1 83 ? 19.861 22.092 6.901 1.00 16.09 83 ALA A C 1
ATOM 657 O O . ALA A 1 83 ? 19.250 21.792 5.873 1.00 14.81 83 ALA A O 1
ATOM 659 N N . LEU A 1 84 ? 20.726 21.270 7.494 1.00 14.89 84 LEU A N 1
ATOM 660 C CA . LEU A 1 84 ? 20.999 19.934 6.956 1.00 14.08 84 LEU A CA 1
ATOM 661 C C . LEU A 1 84 ? 19.733 19.086 7.041 1.00 14.79 84 LEU A C 1
ATOM 662 O O . LEU A 1 84 ? 19.433 18.296 6.139 1.00 13.95 84 LEU A O 1
ATOM 667 N N . GLY A 1 85 ? 18.988 19.247 8.130 1.00 14.25 85 GLY A N 1
ATOM 668 C CA . GLY A 1 85 ? 17.755 18.495 8.283 1.00 15.88 85 GLY A CA 1
ATOM 669 C C . GLY A 1 85 ? 16.801 18.798 7.136 1.00 15.07 85 GLY A C 1
ATOM 670 O O . GLY A 1 85 ? 16.187 17.887 6.577 1.00 15.36 85 GLY A O 1
ATOM 671 N N . GLU A 1 86 ? 16.680 20.078 6.794 1.00 16.94 86 GLU A N 1
ATOM 672 C CA . GLU A 1 86 ? 15.814 20.516 5.705 1.00 17.54 86 GLU A CA 1
ATOM 673 C C . GLU A 1 86 ? 16.302 19.937 4.386 1.00 16.74 86 GLU A C 1
ATOM 674 O O . GLU A 1 86 ? 15.501 19.526 3.542 1.00 16.48 86 GLU A O 1
ATOM 680 N N . VAL A 1 87 ? 17.619 19.899 4.209 1.00 16.22 87 VAL A N 1
ATOM 681 C CA . VAL A 1 87 ? 18.200 19.327 2.994 1.00 15.27 87 VAL A CA 1
ATOM 682 C C . VAL A 1 87 ? 17.832 17.850 2.868 1.00 14.27 87 VAL A C 1
ATOM 683 O O . VAL A 1 87 ? 17.383 17.392 1.813 1.00 14.38 87 VAL A O 1
ATOM 687 N N . LEU A 1 88 ? 18.028 17.102 3.947 1.00 13.79 88 LEU A N 1
ATOM 688 C CA . LEU A 1 88 ? 17.745 15.672 3.942 1.00 14.31 88 LEU A CA 1
ATOM 689 C C . LEU A 1 88 ? 16.261 15.330 3.751 1.00 13.25 88 LEU A C 1
ATOM 690 O O . LEU A 1 88 ? 15.931 14.281 3.196 1.00 12.48 88 LEU A O 1
ATOM 695 N N . GLU A 1 89 ? 15.377 16.214 4.198 1.00 14.68 89 GLU A N 1
ATOM 696 C CA . GLU A 1 89 ? 13.945 15.982 4.035 1.00 14.93 89 GLU A CA 1
ATOM 697 C C . GLU A 1 89 ? 13.597 15.986 2.549 1.00 15.23 89 GLU A C 1
ATOM 698 O O . GLU A 1 89 ? 12.567 15.438 2.142 1.00 14.41 89 GLU A O 1
ATOM 704 N N . GLY A 1 90 ? 14.459 16.607 1.743 1.00 12.63 90 GLY A N 1
ATOM 705 C CA . GLY A 1 90 ? 14.221 16.676 0.308 1.00 14.34 90 GLY A CA 1
ATOM 706 C C . GLY A 1 90 ? 14.690 15.478 -0.502 1.00 13.44 90 GLY A C 1
ATOM 707 O O . GLY A 1 90 ? 14.469 15.418 -1.713 1.00 13.30 90 GLY A O 1
ATOM 708 N N . LEU A 1 91 ? 15.347 14.528 0.157 1.00 12.00 91 LEU A N 1
ATOM 709 C CA . LEU A 1 91 ? 15.848 13.335 -0.526 1.00 13.38 91 LEU A CA 1
ATOM 710 C C . LEU A 1 91 ? 14.754 12.299 -0.713 1.00 11.49 91 LEU A C 1
ATOM 711 O O . LEU A 1 91 ? 13.730 12.334 -0.025 1.00 12.98 91 LEU A O 1
ATOM 716 N N . PRO A 1 92 ? 14.959 11.358 -1.651 1.00 13.41 92 PRO A N 1
ATOM 717 C CA . PRO A 1 92 ? 13.971 10.309 -1.907 1.00 13.07 92 PRO A CA 1
ATOM 718 C C . PRO A 1 92 ? 13.703 9.548 -0.620 1.00 13.70 92 PRO A C 1
ATOM 719 O O . PRO A 1 92 ? 14.599 9.390 0.222 1.00 13.35 92 PRO A O 1
ATOM 723 N N . PRO A 1 93 ? 12.466 9.061 -0.445 1.00 13.35 93 PRO A N 1
ATOM 724 C CA . PRO A 1 93 ? 12.112 8.316 0.766 1.00 14.51 93 PRO A CA 1
ATOM 725 C C . PRO A 1 93 ? 12.944 7.056 1.008 1.00 14.90 93 PRO A C 1
ATOM 726 O O . PRO A 1 93 ? 12.946 6.526 2.119 1.00 16.27 93 PRO A O 1
ATOM 730 N N . GLU A 1 94 ? 13.642 6.582 -0.022 1.00 13.86 94 GLU A N 1
ATOM 731 C CA . GLU A 1 94 ? 14.482 5.389 0.110 1.00 15.27 94 GLU A CA 1
ATOM 732 C C . GLU A 1 94 ? 15.701 5.688 0.974 1.00 16.41 94 GLU A C 1
ATOM 733 O O . GLU A 1 94 ? 16.355 4.773 1.478 1.00 17.15 94 GLU A O 1
ATOM 739 N N . VAL A 1 95 ? 16.020 6.967 1.131 1.00 15.21 95 VAL A N 1
ATOM 740 C CA . VAL A 1 95 ? 17.173 7.340 1.939 1.00 15.84 95 VAL A CA 1
ATOM 741 C C . VAL A 1 95 ? 16.787 7.556 3.388 1.00 17.89 95 VAL A C 1
ATOM 742 O O . VAL A 1 95 ? 15.916 8.366 3.702 1.00 20.75 95 VAL A O 1
ATOM 746 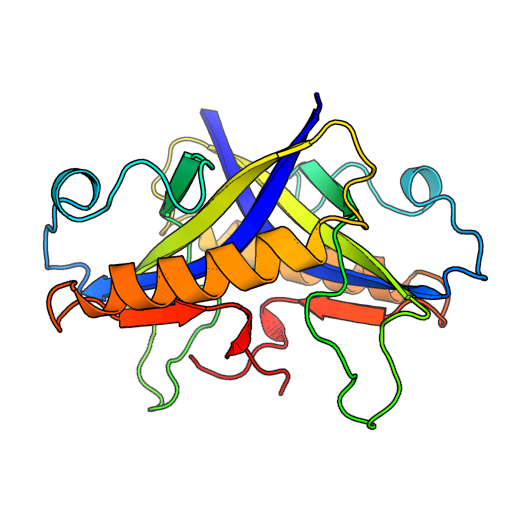N N . GLY A 1 96 ? 17.430 6.801 4.271 1.00 15.37 96 GLY A N 1
ATOM 747 C CA . GLY A 1 96 ? 17.173 6.940 5.688 1.00 15.96 96 GLY A CA 1
ATOM 748 C C . GLY A 1 96 ? 18.256 7.839 6.243 1.00 15.95 96 GLY A C 1
ATOM 749 O O . GLY A 1 96 ? 19.320 7.994 5.641 1.00 14.30 96 GLY A O 1
ATOM 750 N N . TRP A 1 97 ? 17.991 8.456 7.383 1.00 14.93 97 TRP A N 1
ATOM 751 C CA . TRP A 1 97 ? 18.989 9.322 7.985 1.00 16.11 97 TRP A CA 1
ATOM 752 C C . TRP A 1 97 ? 18.617 9.690 9.403 1.00 17.63 97 TRP A C 1
ATOM 753 O O . TRP A 1 97 ? 17.440 9.691 9.771 1.00 18.06 97 TRP A O 1
ATOM 764 N N . LEU A 1 98 ? 19.636 9.985 10.198 1.00 17.50 98 LEU A N 1
ATOM 765 C CA . LEU A 1 98 ? 19.435 10.384 11.583 1.00 18.17 98 LEU A CA 1
ATOM 766 C C . LEU A 1 98 ? 20.588 11.299 11.961 1.00 17.03 98 LEU A C 1
ATOM 767 O O . LEU A 1 98 ? 21.758 10.937 11.822 1.00 17.29 98 LEU A O 1
ATOM 772 N N . LEU A 1 99 ? 20.256 12.493 12.432 1.00 16.40 99 LEU A N 1
ATOM 773 C CA . LEU A 1 99 ? 21.287 13.441 12.804 1.00 14.73 99 LEU A CA 1
ATOM 774 C C . LEU A 1 99 ? 21.678 13.316 14.266 1.00 15.88 99 LEU A C 1
ATOM 775 O O . LEU A 1 99 ? 20.988 12.677 15.066 1.00 16.20 99 LEU A O 1
ATOM 780 N N . LEU A 1 100 ? 22.797 13.943 14.598 1.00 14.94 100 LEU A N 1
ATOM 781 C CA . LEU A 1 100 ? 23.337 13.926 15.945 1.00 18.03 100 LEU A CA 1
ATOM 782 C C . LEU A 1 100 ? 22.281 14.207 17.013 1.00 19.96 100 LEU A C 1
ATOM 783 O O . LEU A 1 100 ? 22.190 13.493 18.018 1.00 19.70 100 LEU A O 1
ATOM 788 N N . GLU A 1 101 ? 21.474 15.237 16.783 1.00 20.30 101 GLU A N 1
ATOM 789 C CA . GLU A 1 101 ? 20.441 15.635 17.735 1.00 23.52 101 GLU A CA 1
ATOM 790 C C . GLU A 1 101 ? 19.422 14.547 18.056 1.00 24.99 101 GLU A C 1
ATOM 791 O O . GLU A 1 101 ? 18.750 14.608 19.092 1.00 25.31 101 GLU A O 1
ATOM 797 N N . ASP A 1 102 ? 19.304 13.545 17.188 1.00 23.57 102 ASP A N 1
ATOM 798 C CA . ASP A 1 102 ? 18.352 12.474 17.443 1.00 24.95 102 ASP A CA 1
ATOM 799 C C . ASP A 1 102 ? 18.983 11.166 17.901 1.00 26.88 102 ASP A C 1
ATOM 800 O O . ASP A 1 102 ? 18.280 10.181 18.125 1.00 28.01 102 ASP A O 1
ATOM 805 N N . LEU A 1 103 ? 20.306 11.144 18.036 1.00 27.45 103 LEU A N 1
ATOM 806 C CA . LEU A 1 103 ? 20.974 9.937 18.501 1.00 30.50 103 LEU A CA 1
ATOM 807 C C . LEU A 1 103 ? 20.709 9.839 19.998 1.00 32.65 103 LEU A C 1
ATOM 808 O O . LEU A 1 103 ? 20.585 10.861 20.685 1.00 33.08 103 LEU A O 1
ATOM 813 N N . ARG A 1 104 ? 20.617 8.615 20.505 1.00 34.30 104 ARG A N 1
ATOM 814 C CA . ARG A 1 104 ? 20.343 8.403 21.920 1.00 36.53 104 ARG A CA 1
ATOM 815 C C . ARG A 1 104 ? 21.184 7.292 22.541 1.00 37.63 104 ARG A C 1
ATOM 816 O O . ARG A 1 104 ? 21.494 6.293 21.890 1.00 37.80 104 ARG A O 1
ATOM 824 N N . PRO A 1 105 ? 21.579 7.466 23.812 1.00 38.87 105 PRO A N 1
ATOM 825 C CA . PRO A 1 105 ? 22.379 6.468 24.529 1.00 39.67 105 PRO A CA 1
ATOM 826 C C . PRO A 1 105 ? 21.406 5.411 25.054 1.00 41.06 105 PRO A C 1
ATOM 827 O O . PRO A 1 105 ? 20.275 5.744 25.416 1.00 39.70 105 PRO A O 1
ATOM 831 N N . LEU A 1 106 ? 21.822 4.147 25.097 1.00 41.92 106 LEU A N 1
ATOM 832 C CA . LEU A 1 106 ? 20.921 3.113 25.596 1.00 43.69 106 LEU A CA 1
ATOM 833 C C . LEU A 1 106 ? 20.833 3.177 27.117 1.00 43.49 106 LEU A C 1
ATOM 834 O O . LEU A 1 106 ? 21.602 3.959 27.717 1.00 43.71 106 LEU A O 1
ATOM 840 N N . MET B 1 1 ? 45.161 2.527 -0.126 1.00 65.06 1 MET B N 1
ATOM 841 C CA . MET B 1 1 ? 45.788 2.973 1.146 1.00 64.81 1 MET B CA 1
ATOM 842 C C . MET B 1 1 ? 45.121 4.236 1.679 1.00 64.20 1 MET B C 1
ATOM 843 O O . MET B 1 1 ? 45.417 4.684 2.789 1.00 64.82 1 MET B O 1
ATOM 848 N N . GLN B 1 2 ? 44.221 4.809 0.885 1.00 62.93 2 GLN B N 1
ATOM 849 C CA . GLN B 1 2 ? 43.523 6.028 1.276 1.00 61.38 2 GLN B CA 1
ATOM 850 C C . GLN B 1 2 ? 42.988 5.956 2.700 1.00 59.50 2 GLN B C 1
ATOM 851 O O . GLN B 1 2 ? 42.732 4.872 3.229 1.00 60.39 2 GLN B O 1
ATOM 857 N N . ALA B 1 3 ? 42.814 7.121 3.313 1.00 57.01 3 ALA B N 1
ATOM 858 C CA . ALA B 1 3 ? 42.332 7.197 4.684 1.00 53.78 3 ALA B CA 1
ATOM 859 C C . ALA B 1 3 ? 40.853 7.533 4.803 1.00 51.65 3 ALA B C 1
ATOM 860 O O . ALA B 1 3 ? 40.315 8.334 4.040 1.00 51.74 3 ALA B O 1
ATOM 862 N N . VAL B 1 4 ? 40.213 6.906 5.781 1.00 48.67 4 VAL B N 1
ATOM 863 C CA . VAL B 1 4 ? 38.803 7.119 6.062 1.00 45.75 4 VAL B CA 1
ATOM 864 C C . VAL B 1 4 ? 38.680 7.456 7.545 1.00 43.39 4 VAL B C 1
ATOM 865 O O . VAL B 1 4 ? 39.128 6.691 8.398 1.00 42.84 4 VAL B O 1
ATOM 869 N N . ARG B 1 5 ? 38.092 8.608 7.850 1.00 40.36 5 ARG B N 1
ATOM 870 C CA . ARG B 1 5 ? 37.919 9.017 9.238 1.00 37.76 5 ARG B CA 1
ATOM 871 C C . ARG B 1 5 ? 36.631 8.430 9.805 1.00 35.37 5 ARG B C 1
ATOM 872 O O . ARG B 1 5 ? 35.532 8.896 9.497 1.00 34.94 5 ARG B O 1
ATOM 880 N N . LEU B 1 6 ? 36.770 7.398 10.629 1.00 30.74 6 LEU B N 1
ATOM 881 C CA . LEU B 1 6 ? 35.614 6.753 11.229 1.00 26.72 6 LEU B CA 1
ATOM 882 C C . LEU B 1 6 ? 35.291 7.364 12.586 1.00 25.07 6 LEU B C 1
ATOM 883 O O . LEU B 1 6 ? 36.061 7.231 13.541 1.00 21.57 6 LEU B O 1
ATOM 888 N N . PHE B 1 7 ? 34.156 8.050 12.658 1.00 22.11 7 PHE B N 1
ATOM 889 C CA . PHE B 1 7 ? 33.718 8.665 13.906 1.00 21.70 7 PHE B CA 1
ATOM 890 C C . PHE B 1 7 ? 33.439 7.524 14.881 1.00 21.50 7 PHE B C 1
ATOM 891 O O . PHE B 1 7 ? 32.762 6.557 14.529 1.00 19.94 7 PHE B O 1
ATOM 899 N N . GLN B 1 8 ? 33.959 7.639 16.103 1.00 19.97 8 GLN B N 1
ATOM 900 C CA . GLN B 1 8 ? 33.781 6.600 17.115 1.00 19.17 8 GLN B CA 1
ATOM 901 C C . GLN B 1 8 ? 32.880 7.026 18.266 1.00 17.25 8 GLN B C 1
ATOM 902 O O . GLN B 1 8 ? 32.359 6.187 18.999 1.00 17.25 8 GLN B O 1
ATOM 908 N N . GLY B 1 9 ? 32.718 8.329 18.436 1.00 16.80 9 GLY B N 1
ATOM 909 C CA . GLY B 1 9 ? 31.878 8.817 19.510 1.00 18.31 9 GLY B CA 1
ATOM 910 C C . GLY B 1 9 ? 32.477 10.027 20.194 1.00 16.98 9 GLY B C 1
ATOM 911 O O . GLY B 1 9 ? 33.322 10.717 19.620 1.00 16.09 9 GLY B O 1
ATOM 912 N N . TYR B 1 10 ? 32.036 10.282 21.421 1.00 16.28 10 TYR B N 1
ATOM 913 C CA . TYR B 1 10 ? 32.511 11.427 22.199 1.00 17.81 10 TYR B CA 1
ATOM 914 C C . TYR B 1 10 ? 33.144 11.056 23.537 1.00 19.44 10 TYR B C 1
ATOM 915 O O . TYR B 1 10 ? 32.794 10.053 24.156 1.00 20.10 10 TYR B O 1
ATOM 924 N N . MET B 1 11 ? 34.047 11.922 23.981 1.00 19.49 11 MET B N 1
ATOM 925 C CA . MET B 1 11 ? 34.753 11.792 25.249 1.00 19.83 11 MET B CA 1
ATOM 926 C C . MET B 1 11 ? 34.598 13.174 25.886 1.00 20.26 11 MET B C 1
ATOM 927 O O . MET B 1 11 ? 34.519 14.174 25.170 1.00 19.92 11 MET B O 1
ATOM 932 N N . TRP B 1 12 ? 34.530 13.250 27.210 1.00 19.00 12 TRP B N 1
ATOM 933 C CA . TRP B 1 12 ? 34.407 14.556 27.850 1.00 21.38 12 TRP B CA 1
ATOM 934 C C . TRP B 1 12 ? 34.882 14.507 29.292 1.00 22.86 12 TRP B C 1
ATOM 935 O O . TRP B 1 12 ? 34.954 13.436 29.892 1.00 22.32 12 TRP B O 1
ATOM 946 N N . HIS B 1 13 ? 35.218 15.671 29.834 1.00 22.67 13 HIS B N 1
ATOM 947 C CA . HIS B 1 13 ? 35.679 15.777 31.213 1.00 24.36 13 HIS B CA 1
ATOM 948 C C . HIS B 1 13 ? 35.439 17.207 31.689 1.00 25.66 13 HIS B C 1
ATOM 949 O O . HIS B 1 13 ? 35.325 18.124 30.873 1.00 24.85 13 HIS B O 1
ATOM 956 N N . PRO B 1 14 ? 35.344 17.415 33.014 1.00 27.20 14 PRO B N 1
ATOM 957 C CA . PRO B 1 14 ? 35.114 18.754 33.565 1.00 27.08 14 PRO B CA 1
ATOM 958 C C . PRO B 1 14 ? 36.153 19.746 33.060 1.00 27.83 14 PRO B C 1
ATOM 959 O O . PRO B 1 14 ? 37.346 19.444 33.033 1.00 27.69 14 PRO B O 1
ATOM 963 N N . ARG B 1 15 ? 35.709 20.928 32.646 1.00 30.15 15 ARG B N 1
ATOM 964 C CA . ARG B 1 15 ? 36.651 21.928 32.159 1.00 31.90 15 ARG B CA 1
ATOM 965 C C . ARG B 1 15 ? 37.608 22.293 33.290 1.00 33.78 15 ARG B C 1
ATOM 966 O O . ARG B 1 15 ? 38.766 22.642 33.055 1.00 34.30 15 ARG B O 1
ATOM 974 N N . ALA B 1 16 ? 37.111 22.197 34.519 1.00 35.18 16 ALA B N 1
ATOM 975 C CA . ALA B 1 16 ? 37.901 22.508 35.703 1.00 37.83 16 ALA B CA 1
ATOM 976 C C . ALA B 1 16 ? 38.955 21.433 35.961 1.00 39.47 16 ALA B C 1
ATOM 977 O O . ALA B 1 16 ? 39.898 21.649 36.723 1.00 40.50 16 ALA B O 1
ATOM 979 N N . LEU B 1 17 ? 38.784 20.272 35.332 1.00 40.71 17 LEU B N 1
ATOM 980 C CA . LEU B 1 17 ? 39.726 19.168 35.487 1.00 41.52 17 LEU B CA 1
ATOM 981 C C . LEU B 1 17 ? 40.769 19.198 34.380 1.00 42.75 17 LEU B C 1
ATOM 982 O O . LEU B 1 17 ? 40.441 19.062 33.201 1.00 43.04 17 LEU B O 1
ATOM 987 N N . ALA B 1 18 ? 42.028 19.374 34.765 1.00 43.85 18 ALA B N 1
ATOM 988 C CA . ALA B 1 18 ? 43.115 19.414 33.798 1.00 45.85 18 ALA B CA 1
ATOM 989 C C . ALA B 1 18 ? 43.494 17.997 33.386 1.00 47.27 18 ALA B C 1
ATOM 990 O O . ALA B 1 18 ? 43.651 17.114 34.232 1.00 48.68 18 ALA B O 1
ATOM 992 N N . LEU B 1 19 ? 43.628 17.782 32.082 1.00 47.93 19 LEU B N 1
ATOM 993 C CA . LEU B 1 19 ? 43.997 16.475 31.552 1.00 48.35 19 LEU B CA 1
ATOM 994 C C . LEU B 1 19 ? 44.885 16.601 30.323 1.00 48.42 19 LEU B C 1
ATOM 995 O O . LEU B 1 19 ? 44.573 17.341 29.389 1.00 48.78 19 LEU B O 1
ATOM 1000 N N . ASP B 1 20 ? 45.998 15.877 30.332 1.00 47.81 20 ASP B N 1
ATOM 1001 C CA . ASP B 1 20 ? 46.928 15.893 29.213 1.00 47.28 20 ASP B CA 1
ATOM 1002 C C . ASP B 1 20 ? 46.644 14.670 28.349 1.00 46.70 20 ASP B C 1
ATOM 1003 O O . ASP B 1 20 ? 47.340 13.656 28.428 1.00 45.84 20 ASP B O 1
ATOM 1008 N N . LEU B 1 21 ? 45.606 14.784 27.525 1.00 44.82 21 LEU B N 1
ATOM 1009 C CA . LEU B 1 21 ? 45.170 13.705 26.645 1.00 43.77 21 LEU B CA 1
ATOM 1010 C C . LEU B 1 21 ? 46.262 13.099 25.779 1.00 42.72 21 LEU B C 1
ATOM 1011 O O . LEU B 1 21 ? 46.255 11.896 25.518 1.00 40.96 21 LEU B O 1
ATOM 1016 N N . LYS B 1 22 ? 47.195 13.929 25.326 1.00 42.19 22 LYS B N 1
ATOM 1017 C CA . LYS B 1 22 ? 48.277 13.443 24.483 1.00 42.36 22 LYS B CA 1
ATOM 1018 C C . LYS B 1 22 ? 49.141 12.443 25.245 1.00 41.36 22 LYS B C 1
ATOM 1019 O O . LYS B 1 22 ? 49.740 11.545 24.653 1.00 40.95 22 LYS B O 1
ATOM 1025 N N . ALA B 1 23 ? 49.189 12.589 26.565 1.00 40.39 23 ALA B N 1
ATOM 1026 C CA . ALA B 1 23 ? 49.986 11.691 27.392 1.00 40.62 23 ALA B CA 1
ATOM 1027 C C . ALA B 1 23 ? 49.171 10.527 27.947 1.00 40.05 23 ALA B C 1
ATOM 1028 O O . ALA B 1 23 ? 49.737 9.541 28.420 1.00 41.34 23 ALA B O 1
ATOM 1030 N N . LEU B 1 24 ? 47.847 10.634 27.889 1.00 38.49 24 LEU B N 1
ATOM 1031 C CA . LEU B 1 24 ? 46.985 9.577 28.404 1.00 36.31 24 LEU B CA 1
ATOM 1032 C C . LEU B 1 24 ? 46.435 8.652 27.324 1.00 34.96 24 LEU B C 1
ATOM 1033 O O . LEU B 1 24 ? 46.244 7.460 27.560 1.00 34.57 24 LEU B O 1
ATOM 1038 N N . LEU B 1 25 ? 46.184 9.197 26.139 1.00 32.70 25 LEU B N 1
ATOM 1039 C CA . LEU B 1 25 ? 45.637 8.401 25.045 1.00 31.42 25 LEU B CA 1
ATOM 1040 C C . LEU B 1 25 ? 46.720 7.791 24.167 1.00 31.09 25 LEU B C 1
ATOM 1041 O O . LEU B 1 25 ? 47.772 8.392 23.957 1.00 30.38 25 LEU B O 1
ATOM 1046 N N . PRO B 1 26 ? 46.474 6.578 23.644 1.00 29.92 26 PRO B N 1
ATOM 1047 C CA . PRO B 1 26 ? 47.447 5.908 22.780 1.00 30.09 26 PRO B CA 1
ATOM 1048 C C . PRO B 1 26 ? 47.448 6.568 21.404 1.00 30.96 26 PRO B C 1
ATOM 1049 O O . PRO B 1 26 ? 46.454 7.175 21.001 1.00 30.83 26 PRO B O 1
ATOM 1053 N N . GL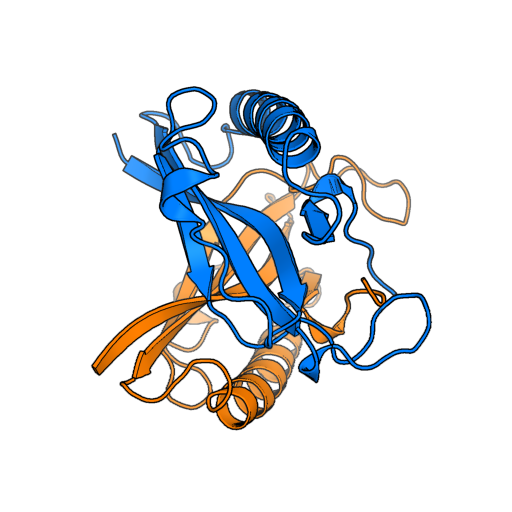Y B 1 27 ? 48.564 6.467 20.691 1.00 31.01 27 GLY B N 1
ATOM 1054 C CA . GLY B 1 27 ? 48.632 7.068 19.372 1.00 31.10 27 GLY B CA 1
ATOM 1055 C C . GLY B 1 27 ? 47.743 6.319 18.401 1.00 30.94 27 GLY B C 1
ATOM 1056 O O . GLY B 1 27 ? 47.182 6.901 17.469 1.00 30.06 27 GLY B O 1
ATOM 1057 N N . GLU B 1 28 ? 47.611 5.016 18.627 1.00 30.15 28 GLU B N 1
ATOM 1058 C CA . GLU B 1 28 ? 46.796 4.171 17.771 1.00 30.49 28 GLU B CA 1
ATOM 1059 C C . GLU B 1 28 ? 45.935 3.202 18.569 1.00 31.14 28 GLU B C 1
ATOM 1060 O O . GLU B 1 28 ? 46.132 3.001 19.769 1.00 30.66 28 GLU B O 1
ATOM 1066 N N . VAL B 1 29 ? 44.978 2.603 17.872 1.00 30.77 29 VAL B N 1
ATOM 1067 C CA . VAL B 1 29 ? 44.070 1.625 18.446 1.00 31.97 29 VAL B CA 1
ATOM 1068 C C . VAL B 1 29 ? 43.812 0.606 17.346 1.00 32.98 29 VAL B C 1
ATOM 1069 O O . VAL B 1 29 ? 43.404 0.965 16.241 1.00 32.45 29 VAL B O 1
ATOM 1073 N N . ALA B 1 30 ? 44.070 -0.662 17.643 1.00 33.72 30 ALA B N 1
ATOM 1074 C CA . ALA B 1 30 ? 43.864 -1.720 16.664 1.00 34.35 30 ALA B CA 1
ATOM 1075 C C . ALA B 1 30 ? 44.710 -1.442 15.428 1.00 34.56 30 ALA B C 1
ATOM 1076 O O . ALA B 1 30 ? 44.353 -1.834 14.318 1.00 35.99 30 ALA B O 1
ATOM 1078 N N . GLY B 1 31 ? 45.830 -0.754 15.631 1.00 34.18 31 GLY B N 1
ATOM 1079 C CA . GLY B 1 31 ? 46.716 -0.435 14.527 1.00 34.29 31 GLY B CA 1
ATOM 1080 C C . GLY B 1 31 ? 46.300 0.816 13.778 1.00 34.18 31 GLY B C 1
ATOM 1081 O O . GLY B 1 31 ? 47.018 1.283 12.891 1.00 33.94 31 GLY B O 1
ATOM 1082 N N . ALA B 1 32 ? 45.141 1.363 14.135 1.00 32.59 32 ALA B N 1
ATOM 1083 C CA . ALA B 1 32 ? 44.629 2.564 13.485 1.00 31.94 32 ALA B CA 1
ATOM 1084 C C . ALA B 1 32 ? 44.913 3.816 14.309 1.00 31.29 32 ALA B C 1
ATOM 1085 O O . ALA B 1 32 ? 44.869 3.790 15.538 1.00 30.75 32 ALA B O 1
ATOM 1087 N N . ARG B 1 33 ? 45.204 4.915 13.624 1.00 30.48 33 ARG B N 1
ATOM 1088 C CA . ARG B 1 33 ? 45.491 6.174 14.294 1.00 30.29 33 ARG B CA 1
ATOM 1089 C C . ARG B 1 33 ? 44.261 6.698 15.028 1.00 29.32 33 ARG B C 1
ATOM 1090 O O . ARG B 1 33 ? 43.175 6.778 14.458 1.00 28.58 33 ARG B O 1
ATOM 1098 N N . LEU B 1 34 ? 44.436 7.040 16.300 1.00 27.26 34 LEU B N 1
ATOM 1099 C CA . LEU B 1 34 ? 43.343 7.574 17.104 1.00 25.68 34 LEU B CA 1
ATOM 1100 C C . LEU B 1 34 ? 43.481 9.086 17.162 1.00 25.98 34 LEU B C 1
ATOM 1101 O O . LEU B 1 34 ? 44.532 9.608 17.535 1.00 26.55 34 LEU B O 1
ATOM 1106 N N . LEU B 1 35 ? 42.414 9.786 16.789 1.00 23.36 35 LEU B N 1
ATOM 1107 C CA . LEU B 1 35 ? 42.412 11.240 16.799 1.00 24.91 35 LEU B CA 1
ATOM 1108 C C . LEU B 1 35 ? 41.350 11.767 17.754 1.00 24.64 35 LEU B C 1
ATOM 1109 O O . LEU B 1 35 ? 40.269 11.186 17.876 1.00 23.78 35 LEU B O 1
ATOM 1114 N N . TRP B 1 36 ? 41.666 12.862 18.436 1.00 23.44 36 TRP B N 1
ATOM 1115 C CA . TRP B 1 36 ? 40.722 13.491 19.349 1.00 24.84 36 TRP B CA 1
ATOM 1116 C C . TRP B 1 36 ? 40.726 14.979 19.052 1.00 24.47 36 TRP B C 1
ATOM 1117 O O . TRP B 1 36 ? 41.783 15.612 19.020 1.00 26.49 36 TRP B O 1
ATOM 1128 N N . ASP B 1 37 ? 39.542 15.532 18.823 1.00 23.09 37 ASP B N 1
ATOM 1129 C CA . ASP B 1 37 ? 39.414 16.949 18.510 1.00 22.01 37 ASP B CA 1
ATOM 1130 C C . ASP B 1 37 ? 38.307 17.590 19.341 1.00 19.65 37 ASP B C 1
ATOM 1131 O O . ASP B 1 37 ? 37.192 17.081 19.400 1.00 17.86 37 ASP B O 1
ATOM 1136 N N . GLU B 1 38 ? 38.621 18.707 19.989 1.00 19.59 38 GLU B N 1
ATOM 1137 C CA . GLU B 1 38 ? 37.637 19.382 20.829 1.00 17.89 38 GLU B CA 1
ATOM 1138 C C . GLU B 1 38 ? 36.537 20.035 19.994 1.00 18.70 38 GLU B C 1
ATOM 1139 O O . GLU B 1 38 ? 36.805 20.639 18.952 1.00 19.36 38 GLU B O 1
ATOM 1145 N N . VAL B 1 39 ? 35.300 19.899 20.466 1.00 18.66 39 VAL B N 1
ATOM 1146 C CA . VAL B 1 39 ? 34.126 20.445 19.792 1.00 17.76 39 VAL B CA 1
ATOM 1147 C C . VAL B 1 39 ? 33.137 20.974 20.829 1.00 17.99 39 VAL B C 1
ATOM 1148 O O . VAL B 1 39 ? 33.314 20.773 22.034 1.00 19.23 39 VAL B O 1
ATOM 1152 N N . PRO B 1 40 ? 32.083 21.673 20.377 1.00 17.91 40 PRO B N 1
ATOM 1153 C CA . PRO B 1 40 ? 31.101 22.195 21.334 1.00 19.15 40 PRO B CA 1
ATOM 1154 C C . PRO B 1 40 ? 30.300 21.038 21.925 1.00 19.06 40 PRO B C 1
ATOM 1155 O O . PRO B 1 40 ? 30.301 19.939 21.376 1.00 20.09 40 PRO B O 1
ATOM 1159 N N . PRO B 1 41 ? 29.612 21.267 23.054 1.00 20.78 41 PRO B N 1
ATOM 1160 C CA . PRO B 1 41 ? 28.825 20.174 23.630 1.00 22.80 41 PRO B CA 1
ATOM 1161 C C . PRO B 1 41 ? 27.829 19.729 22.555 1.00 24.57 41 PRO B C 1
ATOM 1162 O O . PRO B 1 41 ? 27.130 20.561 21.968 1.00 24.65 41 PRO B O 1
ATOM 1166 N N . PRO B 1 42 ? 27.769 18.419 22.265 1.00 26.07 42 PRO B N 1
ATOM 1167 C CA . PRO B 1 42 ? 26.845 17.911 21.249 1.00 28.50 42 PRO B CA 1
ATOM 1168 C C . PRO B 1 42 ? 25.377 17.944 21.664 1.00 32.26 42 PRO B C 1
ATOM 1169 O O . PRO B 1 42 ? 24.491 17.673 20.858 1.00 33.07 42 PRO B O 1
ATOM 1173 N N . THR B 1 43 ? 25.132 18.273 22.928 1.00 34.03 43 THR B N 1
ATOM 1174 C CA . THR B 1 43 ? 23.777 18.361 23.453 1.00 36.19 43 THR B CA 1
ATOM 1175 C C . THR B 1 43 ? 23.841 19.216 24.719 1.00 35.97 43 THR B C 1
ATOM 1176 O O . THR B 1 43 ? 24.814 19.150 25.469 1.00 35.50 43 THR B O 1
ATOM 1180 N N . PRO B 1 44 ? 22.807 20.039 24.966 1.00 36.94 44 PRO B N 1
ATOM 1181 C CA . PRO B 1 44 ? 22.732 20.929 26.133 1.00 36.09 44 PRO B CA 1
ATOM 1182 C C . PRO B 1 44 ? 22.691 20.301 27.528 1.00 35.92 44 PRO B C 1
ATOM 1183 O O . PRO B 1 44 ? 23.223 20.871 28.482 1.00 33.59 44 PRO B O 1
ATOM 1187 N N . PHE B 1 45 ? 22.067 19.137 27.656 1.00 35.68 45 PHE B N 1
ATOM 1188 C CA . PHE B 1 45 ? 21.970 18.504 28.966 1.00 37.99 45 PHE B CA 1
ATOM 1189 C C . PHE B 1 45 ? 22.204 16.999 28.949 1.00 37.80 45 PHE B C 1
ATOM 1190 O O . PHE B 1 45 ? 21.858 16.316 27.984 1.00 38.28 45 PHE B O 1
ATOM 1198 N N . PHE B 1 46 ? 22.803 16.494 30.024 1.00 38.44 46 PHE B N 1
ATOM 1199 C CA . PHE B 1 46 ? 23.057 15.065 30.164 1.00 39.49 46 PHE B CA 1
ATOM 1200 C C . PHE B 1 46 ? 21.733 14.396 30.519 1.00 41.88 46 PHE B C 1
ATOM 1201 O O . PHE B 1 46 ? 20.755 15.070 30.839 1.00 41.26 46 PHE B O 1
ATOM 1209 N N . GLU B 1 47 ? 21.709 13.069 30.470 1.00 44.69 47 GLU B N 1
ATOM 1210 C CA . GLU B 1 47 ? 20.502 12.317 30.785 1.00 47.18 47 GLU B CA 1
ATOM 1211 C C . GLU B 1 47 ? 19.960 12.652 32.171 1.00 47.31 47 GLU B C 1
ATOM 1212 O O . GLU B 1 47 ? 18.748 12.669 32.382 1.00 48.01 47 GLU B O 1
ATOM 1218 N N . ASP B 1 48 ? 20.857 12.920 33.115 1.00 47.18 48 ASP B N 1
ATOM 1219 C CA . ASP B 1 48 ? 20.450 13.232 34.479 1.00 47.28 48 ASP B CA 1
ATOM 1220 C C . ASP B 1 48 ? 20.041 14.691 34.650 1.00 46.14 48 ASP B C 1
ATOM 1221 O O . ASP B 1 48 ? 19.892 15.173 35.774 1.00 45.69 48 ASP B O 1
ATOM 1226 N N . GLY B 1 49 ? 19.870 15.391 33.533 1.00 44.91 49 GLY B N 1
ATOM 1227 C CA . GLY B 1 49 ? 19.454 16.783 33.582 1.00 42.80 49 GLY B CA 1
ATOM 1228 C C . GLY B 1 49 ? 20.535 17.808 33.866 1.00 41.93 49 GLY B C 1
ATOM 1229 O O . GLY B 1 49 ? 20.287 19.009 33.765 1.00 41.63 49 GLY B O 1
ATOM 1230 N N . THR B 1 50 ? 21.732 17.352 34.221 1.00 40.48 50 THR B N 1
ATOM 1231 C CA . THR B 1 50 ? 22.824 18.273 34.510 1.00 40.21 50 THR B CA 1
ATOM 1232 C C . THR B 1 50 ? 23.328 18.920 33.222 1.00 39.15 50 THR B C 1
ATOM 1233 O O . THR B 1 50 ? 23.300 18.305 32.156 1.00 38.87 50 THR B O 1
ATOM 1237 N N . PRO B 1 51 ? 23.794 20.176 33.310 1.00 38.05 51 PRO B N 1
ATOM 1238 C CA . PRO B 1 51 ? 24.307 20.923 32.156 1.00 36.75 51 PRO B CA 1
ATOM 1239 C C . PRO B 1 51 ? 25.638 20.394 31.622 1.00 34.87 51 PRO B C 1
ATOM 1240 O O . PRO B 1 51 ? 26.508 19.983 32.391 1.00 35.14 51 PRO B O 1
ATOM 1244 N N . THR B 1 52 ? 25.789 20.416 30.299 1.00 33.20 52 THR B N 1
ATOM 1245 C CA . THR B 1 52 ? 27.008 19.942 29.647 1.00 30.92 52 THR B CA 1
ATOM 1246 C C . THR B 1 52 ? 28.023 21.062 29.430 1.00 32.56 52 THR B C 1
ATOM 1247 O O . THR B 1 52 ? 29.188 20.797 29.124 1.00 30.66 52 THR B O 1
ATOM 1251 N N . HIS B 1 53 ? 27.586 22.310 29.587 1.00 31.33 53 HIS B N 1
ATOM 1252 C CA . HIS B 1 53 ? 28.479 23.445 29.383 1.00 33.52 53 HIS B CA 1
ATOM 1253 C C . HIS B 1 53 ? 29.625 23.456 30.385 1.00 32.01 53 HIS B C 1
ATOM 1254 O O . HIS B 1 53 ? 30.587 24.205 30.233 1.00 33.50 53 HIS B O 1
ATOM 1261 N N . THR B 1 54 ? 29.527 22.605 31.400 1.00 31.61 54 THR B N 1
ATOM 1262 C CA . THR B 1 54 ? 30.564 22.510 32.421 1.00 29.82 54 THR B CA 1
ATOM 1263 C C . THR B 1 54 ? 31.669 21.542 32.000 1.00 29.36 54 THR B C 1
ATOM 1264 O O . THR B 1 54 ? 32.677 21.400 32.692 1.00 28.47 54 THR B O 1
ATOM 1268 N N . GLN B 1 55 ? 31.481 20.889 30.857 1.00 27.13 55 GLN B N 1
ATOM 1269 C CA . GLN B 1 55 ? 32.446 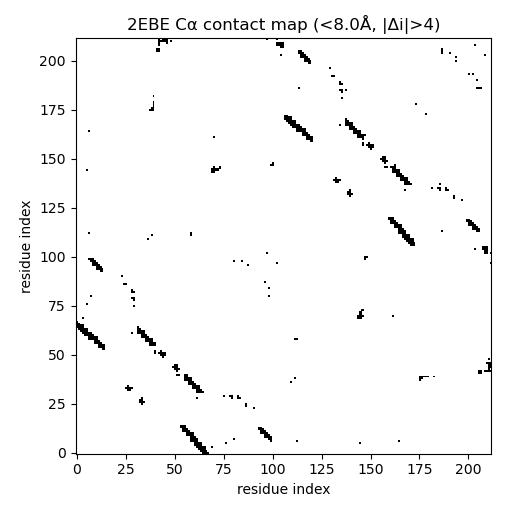19.912 30.360 1.00 26.89 55 GLN B CA 1
ATOM 1270 C C . GLN B 1 55 ? 33.080 20.294 29.029 1.00 26.47 55 GLN B C 1
ATOM 1271 O O . GLN B 1 55 ? 32.518 21.079 28.261 1.00 25.11 55 GLN B O 1
ATOM 1277 N N . ARG B 1 56 ? 34.255 19.725 28.767 1.00 25.11 56 ARG B N 1
ATOM 1278 C CA . ARG B 1 56 ? 34.958 19.930 27.506 1.00 23.90 56 ARG B CA 1
ATOM 1279 C C . ARG B 1 56 ? 34.731 18.636 26.727 1.00 22.62 56 ARG B C 1
ATOM 1280 O O . ARG B 1 56 ? 35.005 17.543 27.236 1.00 20.65 56 ARG B O 1
ATOM 1288 N N . PHE B 1 57 ? 34.223 18.758 25.505 1.00 19.85 57 PHE B N 1
ATOM 1289 C CA . PHE B 1 57 ? 33.937 17.595 24.673 1.00 17.60 57 PHE B CA 1
ATOM 1290 C C . PHE B 1 57 ? 34.915 17.398 23.525 1.00 17.31 57 PHE B C 1
ATOM 1291 O O . PHE B 1 57 ? 35.461 18.361 22.982 1.00 17.62 57 PHE B O 1
ATOM 1299 N N . TYR B 1 58 ? 35.116 16.137 23.154 1.00 16.72 58 TYR B N 1
ATOM 1300 C CA . TYR B 1 58 ? 36.018 15.797 22.067 1.00 19.33 58 TYR B CA 1
ATOM 1301 C C . TYR B 1 58 ? 35.428 14.712 21.183 1.00 18.44 58 TYR B C 1
ATOM 1302 O O . TYR B 1 58 ? 34.812 13.756 21.671 1.00 18.05 58 TYR B O 1
ATOM 1311 N N . GLN B 1 59 ? 35.598 14.872 19.876 1.00 18.28 59 GLN B N 1
ATOM 1312 C CA . GLN B 1 59 ? 35.142 13.864 18.934 1.00 17.00 59 GLN B CA 1
ATOM 1313 C C . GLN B 1 59 ? 36.280 12.869 18.808 1.00 17.41 59 GLN B C 1
ATOM 1314 O O . GLN B 1 59 ? 37.435 13.258 18.626 1.00 18.12 59 GLN B O 1
ATOM 1320 N N . LEU B 1 60 ? 35.956 11.589 18.911 1.00 16.81 60 LEU B N 1
ATOM 1321 C CA . LEU B 1 60 ? 36.955 10.543 18.779 1.00 17.84 60 LEU B CA 1
ATOM 1322 C C . LEU B 1 60 ? 36.815 9.958 17.384 1.00 17.92 60 LEU B C 1
ATOM 1323 O O . LEU B 1 60 ? 35.707 9.646 16.945 1.00 16.90 60 LEU B O 1
ATOM 1328 N N . THR B 1 61 ? 37.932 9.842 16.676 1.00 18.18 61 THR B N 1
ATOM 1329 C CA . THR B 1 61 ? 37.905 9.293 15.325 1.00 21.02 61 THR B CA 1
ATOM 1330 C C . THR B 1 61 ? 39.088 8.366 15.075 1.00 22.13 61 THR B C 1
ATOM 1331 O O . THR B 1 61 ? 40.155 8.513 15.676 1.00 20.30 61 THR B O 1
ATOM 1335 N N . LEU B 1 62 ? 38.880 7.401 14.191 1.00 22.39 62 LEU B N 1
ATOM 1336 C CA . LEU B 1 62 ? 39.924 6.458 13.830 1.00 25.77 62 LEU B CA 1
ATOM 1337 C C . LEU B 1 62 ? 40.246 6.691 12.365 1.00 27.39 62 LEU B C 1
ATOM 1338 O O . LEU B 1 62 ? 39.366 6.595 11.514 1.00 26.72 62 LEU B O 1
ATOM 1343 N N . LEU B 1 63 ? 41.502 7.023 12.083 1.00 29.39 63 LEU B N 1
ATOM 1344 C CA . LEU B 1 63 ? 41.947 7.262 10.716 1.00 32.81 63 LEU B CA 1
ATOM 1345 C C . LEU B 1 63 ? 42.397 5.930 10.145 1.00 35.23 63 LEU B C 1
ATOM 1346 O O . LEU B 1 63 ? 43.442 5.407 10.527 1.00 32.64 63 LEU B O 1
ATOM 1351 N N . VAL B 1 64 ? 41.600 5.380 9.233 1.00 37.77 64 VAL B N 1
ATOM 1352 C CA . VAL B 1 64 ? 41.911 4.090 8.629 1.00 41.06 64 VAL B CA 1
ATOM 1353 C C . VAL B 1 64 ? 42.423 4.184 7.197 1.00 43.53 64 VAL B C 1
ATOM 1354 O O . VAL B 1 64 ? 41.739 4.698 6.311 1.00 43.31 64 VAL B O 1
ATOM 1358 N N . LEU B 1 65 ? 43.633 3.674 6.986 1.00 45.86 65 LEU B N 1
ATOM 1359 C CA . LEU B 1 65 ? 44.259 3.664 5.669 1.00 48.66 65 LEU B CA 1
ATOM 1360 C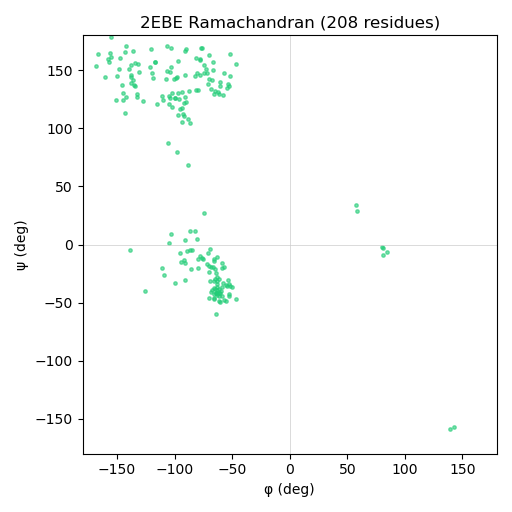 C . LEU B 1 65 ? 44.011 2.287 5.070 1.00 50.15 65 LEU B C 1
ATOM 1361 O O . LEU B 1 65 ? 44.548 1.288 5.551 1.00 50.63 65 LEU B O 1
ATOM 1366 N N . THR B 1 66 ? 43.188 2.230 4.030 1.00 51.92 66 THR B N 1
ATOM 1367 C CA . THR B 1 66 ? 42.876 0.957 3.392 1.00 54.16 66 THR B CA 1
ATOM 1368 C C . THR B 1 66 ? 42.450 1.152 1.942 1.00 55.94 66 THR B C 1
ATOM 1369 O O . THR B 1 66 ? 42.378 2.280 1.447 1.00 56.27 66 THR B O 1
ATOM 1373 N N . GLU B 1 67 ? 42.167 0.044 1.266 1.00 57.63 67 GLU B N 1
ATOM 1374 C CA . GLU B 1 67 ? 41.748 0.080 -0.129 1.00 59.34 67 GLU B CA 1
ATOM 1375 C C . GLU B 1 67 ? 40.428 -0.667 -0.277 1.00 59.73 67 GLU B C 1
ATOM 1376 O O . GLU B 1 67 ? 39.542 -0.244 -1.019 1.00 60.15 67 GLU B O 1
ATOM 1382 N N . GLU B 1 68 ? 40.313 -1.780 0.441 1.00 60.00 68 GLU B N 1
ATOM 1383 C CA . GLU B 1 68 ? 39.114 -2.604 0.418 1.00 60.04 68 GLU B CA 1
ATOM 1384 C C . GLU B 1 68 ? 37.863 -1.768 0.693 1.00 59.81 68 GLU B C 1
ATOM 1385 O O . GLU B 1 68 ? 37.953 -0.640 1.178 1.00 60.04 68 GLU B O 1
ATOM 1391 N N . PRO B 1 69 ? 36.674 -2.315 0.378 1.00 59.46 69 PRO B N 1
ATOM 1392 C CA . PRO B 1 69 ? 35.418 -1.595 0.603 1.00 58.93 69 PRO B CA 1
ATOM 1393 C C . PRO B 1 69 ? 35.130 -1.391 2.087 1.00 58.77 69 PRO B C 1
ATOM 1394 O O . PRO B 1 69 ? 35.534 -2.198 2.928 1.00 58.39 69 PRO B O 1
ATOM 1398 N N . PRO B 1 70 ? 34.433 -0.296 2.429 1.00 58.38 70 PRO B N 1
ATOM 1399 C CA . PRO B 1 70 ? 34.102 -0.007 3.826 1.00 58.21 70 PRO B CA 1
ATOM 1400 C C . PRO B 1 70 ? 33.376 -1.174 4.489 1.00 58.15 70 PRO B C 1
ATOM 1401 O O . PRO B 1 70 ? 33.583 -1.461 5.672 1.00 57.79 70 PRO B O 1
ATOM 1405 N N . GLU B 1 71 ? 32.531 -1.852 3.717 1.00 58.49 71 GLU B N 1
ATOM 1406 C CA . GLU B 1 71 ? 31.764 -2.991 4.218 1.00 58.39 71 GLU B CA 1
ATOM 1407 C C . GLU B 1 71 ? 32.626 -4.235 4.394 1.00 57.64 71 GLU B C 1
ATOM 1408 O O . GLU B 1 71 ? 32.133 -5.361 4.319 1.00 58.10 71 GLU B O 1
ATOM 1414 N N . ALA B 1 72 ? 33.916 -4.021 4.631 1.00 56.32 72 ALA B N 1
ATOM 1415 C CA . ALA B 1 72 ? 34.853 -5.117 4.837 1.00 54.96 72 ALA B CA 1
ATOM 1416 C C . ALA B 1 72 ? 35.785 -4.736 5.982 1.00 54.58 72 ALA B C 1
ATOM 1417 O O . ALA B 1 72 ? 36.617 -5.534 6.418 1.00 54.62 72 ALA B O 1
ATOM 1419 N N . LEU B 1 73 ? 35.628 -3.505 6.462 1.00 53.35 73 LEU B N 1
ATOM 1420 C CA . LEU B 1 73 ? 36.435 -2.979 7.557 1.00 52.08 73 LEU B CA 1
ATOM 1421 C C . LEU B 1 73 ? 35.764 -3.243 8.900 1.00 51.53 73 LEU B C 1
ATOM 1422 O O . LEU B 1 73 ? 36.255 -2.816 9.947 1.00 50.69 73 LEU B O 1
ATOM 1427 N N . LYS B 1 74 ? 34.637 -3.947 8.866 1.00 50.83 74 LYS B N 1
ATOM 1428 C CA . LYS B 1 74 ? 33.898 -4.257 10.081 1.00 51.18 74 LYS B CA 1
ATOM 1429 C C . LYS B 1 74 ? 34.769 -4.905 11.158 1.00 50.17 74 LYS B C 1
ATOM 1430 O O . LYS B 1 74 ? 34.682 -4.540 12.332 1.00 49.46 74 LYS B O 1
ATOM 1436 N N . PRO B 1 75 ? 35.615 -5.880 10.778 1.00 49.59 75 PRO B N 1
ATOM 1437 C CA . PRO B 1 75 ? 36.474 -6.532 11.771 1.00 48.16 75 PRO B CA 1
ATOM 1438 C C . PRO B 1 75 ? 37.323 -5.516 12.533 1.00 46.99 75 PRO B C 1
ATOM 1439 O O . PRO B 1 75 ? 37.390 -5.544 13.762 1.00 46.70 75 PRO B O 1
ATOM 1443 N N . LEU B 1 76 ? 37.964 -4.619 11.790 1.00 45.65 76 LEU B N 1
ATOM 1444 C CA . LEU B 1 76 ? 38.802 -3.585 12.382 1.00 43.94 76 LEU B CA 1
ATOM 1445 C C . LEU B 1 76 ? 37.973 -2.687 13.293 1.00 42.86 76 LEU B C 1
ATOM 1446 O O . LEU B 1 76 ? 38.390 -2.355 14.403 1.00 42.91 76 LEU B O 1
ATOM 1451 N N . ALA B 1 77 ? 36.796 -2.295 12.816 1.00 41.35 77 ALA B N 1
ATOM 1452 C CA . ALA B 1 77 ? 35.907 -1.439 13.591 1.00 40.98 77 ALA B CA 1
ATOM 1453 C C . ALA B 1 77 ? 35.566 -2.120 14.911 1.00 41.08 77 ALA B C 1
ATOM 1454 O O . ALA B 1 77 ? 35.460 -1.471 15.952 1.00 40.39 77 ALA B O 1
ATOM 1456 N N . GLU B 1 78 ? 35.410 -3.438 14.860 1.00 41.15 78 GLU B N 1
ATOM 1457 C CA . GLU B 1 78 ? 35.071 -4.224 16.040 1.00 42.18 78 GLU B CA 1
ATOM 1458 C C . GLU B 1 78 ? 36.167 -4.172 17.105 1.00 41.34 78 GLU B C 1
ATOM 1459 O O . GLU B 1 78 ? 35.924 -3.746 18.236 1.00 40.99 78 GLU B O 1
ATOM 1465 N N . GLU B 1 79 ? 37.370 -4.611 16.747 1.00 40.47 79 GLU B N 1
ATOM 1466 C CA . GLU B 1 79 ? 38.472 -4.604 17.699 1.00 39.83 79 GLU B CA 1
ATOM 1467 C C . GLU B 1 79 ? 38.868 -3.185 18.093 1.00 37.34 79 GLU B C 1
ATOM 1468 O O . GLU B 1 79 ? 39.304 -2.952 19.217 1.00 36.56 79 GLU B O 1
ATOM 1474 N N . ALA B 1 80 ? 38.715 -2.237 17.174 1.00 35.49 80 ALA B N 1
ATOM 1475 C CA . ALA B 1 80 ? 39.046 -0.846 17.468 1.00 34.18 80 ALA B CA 1
ATOM 1476 C C . ALA B 1 80 ? 38.089 -0.310 18.530 1.00 33.95 80 ALA B C 1
ATOM 1477 O O . ALA B 1 80 ? 38.513 0.318 19.501 1.00 34.35 80 ALA B O 1
ATOM 1479 N N . ALA B 1 81 ? 36.798 -0.568 18.342 1.00 33.90 81 ALA B N 1
ATOM 1480 C CA . ALA B 1 81 ? 35.774 -0.112 19.281 1.00 34.42 81 ALA B CA 1
ATOM 1481 C C . ALA B 1 81 ? 35.976 -0.757 20.648 1.00 34.41 81 ALA B C 1
ATOM 1482 O O . ALA B 1 81 ? 35.748 -0.134 21.686 1.00 33.02 81 ALA B O 1
ATOM 1484 N N . GLU B 1 82 ? 36.402 -2.014 20.638 1.00 34.08 82 GLU B N 1
ATOM 1485 C CA . GLU B 1 82 ? 36.633 -2.748 21.869 1.00 34.83 82 GLU B CA 1
ATOM 1486 C C . GLU B 1 82 ? 37.859 -2.195 22.584 1.00 32.98 82 GLU B C 1
ATOM 1487 O O . GLU B 1 82 ? 37.830 -1.951 23.790 1.00 32.40 82 GLU B O 1
ATOM 1493 N N . ALA B 1 83 ? 38.933 -1.988 21.829 1.00 31.27 83 ALA B N 1
ATOM 1494 C CA . ALA B 1 83 ? 40.171 -1.460 22.388 1.00 29.56 83 ALA B CA 1
ATOM 1495 C C . ALA B 1 83 ? 39.961 -0.044 22.911 1.00 28.52 83 ALA B C 1
ATOM 1496 O O . ALA B 1 83 ? 40.450 0.315 23.986 1.00 27.22 83 ALA B O 1
ATOM 1498 N N . LEU B 1 84 ? 39.226 0.760 22.151 1.00 26.28 84 LEU B N 1
ATOM 1499 C CA . LEU B 1 84 ? 38.972 2.138 22.551 1.00 25.32 84 LEU B CA 1
ATOM 1500 C C . LEU B 1 84 ? 38.213 2.184 23.874 1.00 25.02 84 LEU B C 1
ATOM 1501 O O . LEU B 1 84 ? 38.465 3.044 24.718 1.00 26.57 84 LEU B O 1
ATOM 1506 N N . GLY B 1 85 ? 37.281 1.251 24.045 1.00 25.77 85 GLY B N 1
ATOM 1507 C CA . GLY B 1 85 ? 36.512 1.185 25.273 1.00 27.98 85 GLY B CA 1
ATOM 1508 C C . GLY B 1 85 ? 37.440 0.899 26.436 1.00 28.26 85 GLY B C 1
ATOM 1509 O O . GLY B 1 85 ? 37.323 1.514 27.492 1.00 29.40 85 GLY B O 1
ATOM 1510 N N . GLU B 1 86 ? 38.371 -0.031 26.235 1.00 29.50 86 GLU B N 1
ATOM 1511 C CA . GLU B 1 86 ? 39.336 -0.390 27.270 1.00 32.08 86 GLU B CA 1
ATOM 1512 C C . GLU B 1 86 ? 40.193 0.822 27.635 1.00 30.71 86 GLU B C 1
ATOM 1513 O O . GLU B 1 86 ? 40.469 1.067 28.806 1.00 30.89 86 GLU B O 1
ATOM 1519 N N . VAL B 1 87 ? 40.613 1.579 26.626 1.00 30.15 87 VAL B N 1
ATOM 1520 C CA . VAL B 1 87 ? 41.431 2.765 26.855 1.00 28.23 87 VAL B CA 1
ATOM 1521 C C . VAL B 1 87 ? 40.707 3.796 27.719 1.00 28.64 87 VAL B C 1
ATOM 1522 O O . VAL B 1 87 ? 41.254 4.295 28.700 1.00 28.74 87 VAL B O 1
ATOM 1526 N N . LEU B 1 88 ? 39.471 4.111 27.353 1.00 26.19 88 LEU B N 1
ATOM 1527 C CA . LEU B 1 88 ? 38.693 5.091 28.097 1.00 26.33 88 LEU B CA 1
ATOM 1528 C C . LEU B 1 88 ? 38.478 4.696 29.560 1.00 25.68 88 LEU B C 1
ATOM 1529 O O . LEU B 1 88 ? 38.544 5.547 30.450 1.00 23.46 88 LEU B O 1
ATOM 1534 N N . GLU B 1 89 ? 38.231 3.412 29.803 1.00 27.20 89 GLU B N 1
ATOM 1535 C CA . GLU B 1 89 ? 38.017 2.909 31.160 1.00 29.54 89 GLU B CA 1
ATOM 1536 C C . GLU B 1 89 ? 39.294 3.052 31.983 1.00 29.59 89 GLU B C 1
ATOM 1537 O O . GLU B 1 89 ? 39.277 2.901 33.205 1.00 29.73 89 GLU B O 1
ATOM 1543 N N . GLY B 1 90 ? 40.400 3.344 31.303 1.00 29.16 90 GLY B N 1
ATOM 1544 C CA . GLY B 1 90 ? 41.672 3.503 31.985 1.00 30.04 90 GLY B CA 1
ATOM 1545 C C . GLY B 1 90 ? 41.948 4.931 32.416 1.00 30.15 90 GLY B C 1
ATOM 1546 O O . GLY B 1 90 ? 42.821 5.179 33.248 1.00 28.81 90 GLY B O 1
ATOM 1547 N N . LEU B 1 91 ? 41.202 5.877 31.854 1.00 28.55 91 LEU B N 1
ATOM 1548 C CA . LEU B 1 91 ? 41.375 7.291 32.181 1.00 29.34 91 LEU B CA 1
ATOM 1549 C C . LEU B 1 91 ? 40.751 7.630 33.535 1.00 28.82 91 LEU B C 1
ATOM 1550 O O . LEU B 1 91 ? 40.029 6.818 34.108 1.00 28.07 91 LEU B O 1
ATOM 1555 N N . PRO B 1 92 ? 41.027 8.836 34.064 1.00 29.57 92 PRO B N 1
ATOM 1556 C CA . PRO B 1 92 ? 40.467 9.255 35.356 1.00 29.28 92 PRO B CA 1
ATOM 1557 C C . PRO B 1 92 ? 38.944 9.082 35.372 1.00 29.85 92 PRO B C 1
ATOM 1558 O O . PRO B 1 92 ? 38.275 9.290 34.356 1.00 27.21 92 PRO B O 1
ATOM 1562 N N . PRO B 1 93 ? 38.375 8.711 36.531 1.00 29.51 93 PRO B N 1
ATOM 1563 C CA . PRO B 1 93 ? 36.928 8.510 36.650 1.00 29.60 93 PRO B CA 1
ATOM 1564 C C . PRO B 1 93 ? 36.022 9.693 36.292 1.00 28.92 93 PRO B C 1
ATOM 1565 O O . PRO B 1 93 ? 34.836 9.498 36.031 1.00 29.19 93 PRO B O 1
ATOM 1569 N N . GLU B 1 94 ? 36.568 10.906 36.276 1.00 28.94 94 GLU B N 1
ATOM 1570 C CA . GLU B 1 94 ? 35.775 12.088 35.933 1.00 29.92 94 GLU B CA 1
ATOM 1571 C C . GLU B 1 94 ? 35.516 12.164 34.428 1.00 28.77 94 GLU B C 1
ATOM 1572 O O . GLU B 1 94 ? 34.690 12.957 33.968 1.00 28.63 94 GLU B O 1
ATOM 1578 N N . VAL B 1 95 ? 36.228 11.341 33.666 1.00 25.61 95 VAL B N 1
ATOM 1579 C CA . VAL B 1 95 ? 36.069 11.316 32.214 1.00 24.44 95 VAL B CA 1
ATOM 1580 C C . VAL B 1 95 ? 34.868 10.471 31.834 1.00 24.45 95 VAL B C 1
ATOM 1581 O O . VAL B 1 95 ? 34.696 9.361 32.341 1.00 24.95 95 VAL B O 1
ATOM 1585 N N . GLY B 1 96 ? 34.034 10.999 30.945 1.00 22.77 96 GLY B N 1
ATOM 1586 C CA . GLY B 1 96 ? 32.871 10.259 30.498 1.00 21.79 96 GLY B CA 1
ATOM 1587 C C . GLY B 1 96 ? 32.926 10.056 28.994 1.00 21.68 96 GLY B C 1
ATOM 1588 O O . GLY B 1 96 ? 33.753 10.662 28.311 1.00 20.36 96 GLY B O 1
ATOM 1589 N N . TRP B 1 97 ? 32.061 9.198 28.466 1.00 23.38 97 TRP B N 1
ATOM 1590 C CA . TRP B 1 97 ? 32.061 8.966 27.026 1.00 25.05 97 TRP B CA 1
ATOM 1591 C C . TRP B 1 97 ? 30.840 8.230 26.510 1.00 25.10 97 TRP B C 1
ATOM 1592 O O . TRP B 1 97 ? 30.082 7.621 27.270 1.00 24.44 97 TRP B O 1
ATOM 1603 N N . LEU B 1 98 ? 30.661 8.309 25.197 1.00 24.55 98 LEU B N 1
ATOM 1604 C CA . LEU B 1 98 ? 29.566 7.654 24.499 1.00 25.50 98 LEU B CA 1
ATOM 1605 C C . LEU B 1 98 ? 30.139 7.184 23.168 1.00 25.23 98 LEU B C 1
ATOM 1606 O O . LEU B 1 98 ? 30.502 8.003 22.322 1.00 25.83 98 LEU B O 1
ATOM 1611 N N . LEU B 1 99 ? 30.231 5.871 22.986 1.00 23.10 99 LEU B N 1
ATOM 1612 C CA . LEU B 1 99 ? 30.770 5.318 21.750 1.00 20.53 99 LEU B CA 1
ATOM 1613 C C . LEU B 1 99 ? 29.639 4.733 20.907 1.00 21.10 99 LEU B C 1
ATOM 1614 O O . LEU B 1 99 ? 28.509 4.620 21.376 1.00 21.44 99 LEU B O 1
ATOM 1619 N N . LEU B 1 100 ? 29.941 4.364 19.667 1.00 21.00 100 LEU B N 1
ATOM 1620 C CA . LEU B 1 100 ? 28.923 3.817 18.779 1.00 20.44 100 LEU B CA 1
ATOM 1621 C C . LEU B 1 100 ? 28.167 2.637 19.393 1.00 21.94 100 LEU B C 1
ATOM 1622 O O . LEU B 1 100 ? 26.976 2.463 19.146 1.00 21.01 100 LEU B O 1
ATOM 1627 N N . GLU B 1 101 ? 28.858 1.834 20.197 1.00 24.09 101 GLU B N 1
ATOM 1628 C CA . GLU B 1 101 ? 28.239 0.670 20.831 1.00 26.34 101 GLU B CA 1
ATOM 1629 C C . GLU B 1 101 ? 27.181 1.073 21.857 1.00 26.85 101 GLU B C 1
ATOM 1630 O O . GLU B 1 101 ? 26.329 0.265 22.228 1.00 25.96 101 GLU B O 1
ATOM 1636 N N . ASP B 1 102 ? 27.246 2.322 22.310 1.00 26.10 102 ASP B N 1
ATOM 1637 C CA . ASP B 1 102 ? 26.313 2.843 23.305 1.00 27.95 102 ASP B CA 1
ATOM 1638 C C . ASP B 1 102 ? 25.064 3.456 22.684 1.00 27.48 102 ASP B C 1
ATOM 1639 O O . ASP B 1 102 ? 24.141 3.860 23.400 1.00 28.59 102 ASP B O 1
ATOM 1644 N N . LEU B 1 103 ? 25.036 3.540 21.358 1.00 25.84 103 LEU B N 1
ATOM 1645 C CA . LEU B 1 103 ? 23.894 4.115 20.664 1.00 25.73 103 LEU B CA 1
ATOM 1646 C C . LEU B 1 103 ? 22.726 3.142 20.593 1.00 25.51 103 LEU B C 1
ATOM 1647 O O . LEU B 1 103 ? 22.919 1.925 20.490 1.00 21.92 103 LEU B O 1
ATOM 1652 N N . ARG B 1 104 ? 21.513 3.679 20.662 1.00 24.77 104 ARG B N 1
ATOM 1653 C CA . ARG B 1 104 ? 20.322 2.844 20.567 1.00 26.18 104 ARG B CA 1
ATOM 1654 C C . ARG B 1 104 ? 20.153 2.520 19.089 1.00 26.11 104 ARG B C 1
ATOM 1655 O O . ARG B 1 104 ? 20.716 3.202 18.236 1.00 26.20 104 ARG B O 1
ATOM 1663 N N . PRO B 1 105 ? 19.400 1.458 18.766 1.00 26.70 105 PRO B N 1
ATOM 1664 C CA . PRO B 1 105 ? 19.200 1.114 17.354 1.00 26.71 105 PRO B CA 1
ATOM 1665 C C . PRO B 1 105 ? 18.669 2.335 16.594 1.00 27.32 105 PRO B C 1
ATOM 1666 O O . PRO B 1 105 ? 17.803 3.053 17.092 1.00 25.95 105 PRO B O 1
ATOM 1670 N N . LEU B 1 106 ? 19.192 2.567 15.393 1.00 29.43 106 LEU B N 1
ATOM 1671 C CA . LEU B 1 106 ? 18.794 3.724 14.587 1.00 31.03 106 LEU B CA 1
ATOM 1672 C C . LEU B 1 106 ? 17.351 3.704 14.078 1.00 32.12 106 LEU B C 1
ATOM 1673 O O . LEU B 1 106 ? 16.859 2.625 13.677 1.00 30.92 106 LEU B O 1
#

Sequence (212 aa):
MQAVRLFQGYMWHPRALALDLKALLPGEVAGARLLWDEVPPPTPFFEDGTPTHTQRFYQLTLLVLTEEPPEALKPLAEEAAEALGEVLEGLPPEVGWLLLEDLRPLMQAVRLFQGYMWHPRALALDLKALLPGEVAGARLLWDEVPPPTPFFEDGTPTHTQRFYQLTLLVLTEEPPEALKPLAEEAAEALGEVLEGLPPEVGWLLLEDLRPL